Protein AF-A0A521TXP7-F1 (afdb_monomer)

Structure (mmCIF, N/CA/C/O backbone):
data_AF-A0A521TXP7-F1
#
_entry.id   AF-A0A521TXP7-F1
#
loop_
_atom_site.group_PDB
_atom_site.id
_atom_site.type_symbol
_atom_site.label_atom_id
_atom_site.label_alt_id
_atom_site.label_comp_id
_atom_site.label_asym_id
_atom_site.label_entity_id
_atom_site.label_seq_id
_atom_site.pdbx_PDB_ins_code
_atom_site.Cartn_x
_atom_site.Cartn_y
_atom_site.Cartn_z
_atom_site.occupancy
_atom_site.B_iso_or_equiv
_atom_site.auth_seq_id
_atom_site.auth_comp_id
_atom_site.auth_asym_id
_atom_site.auth_atom_id
_atom_site.pdbx_PDB_model_num
ATOM 1 N N . MET A 1 1 ? -1.261 -27.237 -44.689 1.00 41.66 1 MET A N 1
ATOM 2 C CA . MET A 1 1 ? -1.717 -28.043 -43.536 1.00 41.66 1 MET A CA 1
ATOM 3 C C . MET A 1 1 ? -2.776 -27.248 -42.800 1.00 41.66 1 MET A C 1
ATOM 5 O O . MET A 1 1 ? -2.474 -26.192 -42.267 1.00 41.66 1 MET A O 1
ATOM 9 N N . ILE A 1 2 ? -4.023 -27.701 -42.891 1.00 37.34 2 ILE A N 1
ATOM 10 C CA . ILE A 1 2 ? -5.208 -27.046 -42.333 1.00 37.34 2 ILE A CA 1
ATOM 11 C C . ILE A 1 2 ? -5.469 -27.720 -40.988 1.00 37.34 2 ILE A C 1
ATOM 13 O O . ILE A 1 2 ? -5.786 -28.906 -40.960 1.00 37.34 2 ILE A O 1
ATOM 17 N N . VAL A 1 3 ? -5.288 -26.996 -39.881 1.00 41.47 3 VAL A N 1
ATOM 18 C CA . VAL A 1 3 ? -5.608 -27.504 -38.541 1.00 41.47 3 VAL A CA 1
ATOM 19 C C . VAL A 1 3 ? -6.900 -26.851 -38.062 1.00 41.47 3 VAL A C 1
ATOM 21 O O . VAL A 1 3 ? -7.027 -25.633 -37.954 1.00 41.47 3 VAL A O 1
ATOM 24 N N . SER A 1 4 ? -7.870 -27.733 -37.857 1.00 40.44 4 SER A N 1
ATOM 25 C CA . SER A 1 4 ? -9.277 -27.523 -37.553 1.00 40.44 4 SER A CA 1
ATOM 26 C C . SER A 1 4 ? -9.501 -26.884 -36.179 1.00 40.44 4 SER A C 1
ATOM 28 O O . SER A 1 4 ? -9.085 -27.429 -35.160 1.00 40.44 4 SER A O 1
ATOM 30 N N . ARG A 1 5 ? -10.254 -25.778 -36.145 1.00 43.44 5 ARG A N 1
ATOM 31 C CA . ARG A 1 5 ? -10.875 -25.226 -34.930 1.00 43.44 5 ARG A CA 1
ATOM 32 C C . ARG A 1 5 ? -12.112 -26.057 -34.572 1.00 43.44 5 ARG A C 1
ATOM 34 O O . ARG A 1 5 ? -12.967 -26.261 -35.429 1.00 43.44 5 ARG A O 1
ATOM 41 N N . ARG A 1 6 ? -12.237 -26.503 -33.320 1.00 45.50 6 ARG A N 1
ATOM 42 C CA . ARG A 1 6 ? -13.506 -26.988 -32.748 1.00 45.50 6 ARG A CA 1
ATOM 43 C C . ARG A 1 6 ? -13.957 -26.030 -31.638 1.00 45.50 6 ARG A C 1
ATOM 45 O O . ARG A 1 6 ? -13.141 -25.737 -30.768 1.00 45.50 6 ARG A O 1
ATOM 52 N N . PRO A 1 7 ? -15.211 -25.549 -31.647 1.00 44.88 7 PRO A N 1
ATOM 53 C CA . PRO A 1 7 ? -15.793 -24.830 -30.522 1.00 44.88 7 PRO A CA 1
ATOM 54 C C . PRO A 1 7 ? -16.325 -25.817 -29.472 1.00 44.88 7 PRO A C 1
ATOM 56 O O . PRO A 1 7 ? -16.962 -26.814 -29.811 1.00 44.88 7 PRO A O 1
ATOM 59 N N . VAL A 1 8 ? -16.073 -25.522 -28.196 1.00 43.62 8 VAL A N 1
ATOM 60 C CA . VAL A 1 8 ? -16.704 -26.197 -27.055 1.00 43.62 8 VAL A CA 1
ATOM 61 C C . VAL A 1 8 ? -17.978 -25.430 -26.707 1.00 43.62 8 VAL A C 1
ATOM 63 O O . VAL A 1 8 ? -17.937 -24.236 -26.418 1.00 43.62 8 VAL A O 1
ATOM 66 N N . VAL A 1 9 ? -19.108 -26.128 -26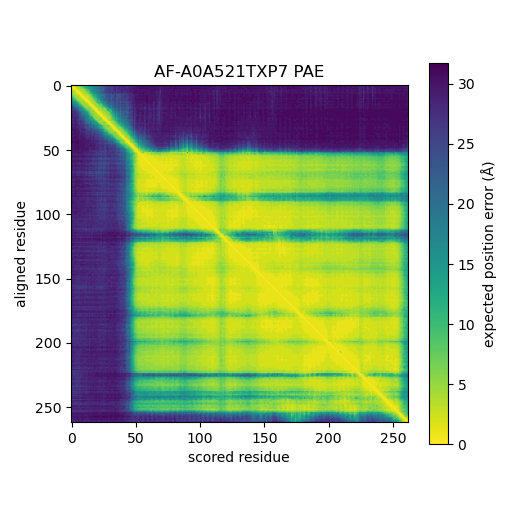.788 1.00 40.00 9 VAL A N 1
ATOM 67 C CA . VAL A 1 9 ? -20.458 -25.650 -26.473 1.00 40.00 9 VAL A CA 1
ATOM 68 C C . VAL A 1 9 ? -20.854 -26.132 -25.072 1.00 40.00 9 VAL A C 1
ATOM 70 O O . VAL A 1 9 ? -20.673 -27.301 -24.755 1.00 40.00 9 VAL A O 1
ATOM 73 N N . LEU A 1 10 ? -21.380 -25.180 -24.292 1.00 36.69 10 LEU A N 1
ATOM 74 C CA . LEU A 1 10 ? -22.278 -25.217 -23.123 1.00 36.69 10 LEU A CA 1
ATOM 75 C C . LEU A 1 10 ? -22.380 -26.458 -22.209 1.00 36.69 10 LEU A C 1
ATOM 77 O O . LEU A 1 10 ? -22.747 -27.553 -22.624 1.00 36.69 10 LEU A O 1
ATOM 81 N N . SER A 1 11 ? -22.389 -26.175 -20.901 1.00 32.94 11 SER A N 1
ATOM 82 C CA . SER A 1 11 ? -23.424 -26.698 -19.995 1.00 32.94 11 SER A CA 1
ATOM 83 C C . SER A 1 11 ? -23.721 -25.701 -18.870 1.00 32.94 11 SER A C 1
ATOM 85 O O . SER A 1 11 ? -22.930 -25.529 -17.948 1.00 32.94 11 SER A O 1
ATOM 87 N N . LEU A 1 12 ? -24.877 -25.035 -18.977 1.00 38.44 12 LEU A N 1
ATOM 88 C CA . LEU A 1 12 ? -25.584 -24.425 -17.852 1.00 38.44 12 LEU A CA 1
ATOM 89 C C . LEU A 1 12 ? -26.302 -25.550 -17.098 1.00 38.44 12 LEU A C 1
ATOM 91 O O . LEU A 1 12 ? -27.158 -26.216 -17.678 1.00 38.44 12 LEU A O 1
ATOM 95 N N . ALA A 1 13 ? -25.995 -25.725 -15.816 1.00 39.09 13 ALA A N 1
ATOM 96 C CA . ALA A 1 13 ? -26.807 -26.525 -14.909 1.00 39.09 13 ALA A CA 1
ATOM 97 C C . ALA A 1 13 ? -27.524 -25.584 -13.937 1.00 39.09 13 ALA A C 1
ATOM 99 O O . ALA A 1 13 ? -26.902 -24.908 -13.119 1.00 39.09 13 ALA A O 1
ATOM 100 N N . ALA A 1 14 ? -28.843 -25.536 -14.086 1.00 41.03 14 ALA A N 1
ATOM 101 C CA . ALA A 1 14 ? -29.776 -24.894 -13.184 1.00 41.03 14 ALA A CA 1
ATOM 102 C C . ALA A 1 14 ? -30.030 -25.796 -11.964 1.00 41.03 14 ALA A C 1
ATOM 104 O O . ALA A 1 14 ? -30.454 -26.938 -12.109 1.00 41.03 14 ALA A O 1
ATOM 105 N N . PHE A 1 15 ? -29.827 -25.249 -10.771 1.00 40.22 15 PHE A N 1
ATOM 106 C CA . PHE A 1 15 ? -30.412 -25.698 -9.506 1.00 40.22 15 PHE A CA 1
ATOM 107 C C . PHE A 1 15 ? -30.973 -24.417 -8.875 1.00 40.22 15 PHE A C 1
ATOM 109 O O . PHE A 1 15 ? -30.291 -23.402 -8.861 1.00 40.22 15 PHE A O 1
ATOM 116 N N . GLY A 1 16 ? -32.203 -24.294 -8.401 1.00 35.97 16 GLY A N 1
ATOM 117 C CA . GLY A 1 16 ? -33.175 -25.269 -7.933 1.00 35.97 16 GLY A CA 1
ATOM 118 C C . GLY A 1 16 ? -33.948 -24.527 -6.845 1.00 35.97 16 GLY A C 1
ATOM 119 O O . GLY A 1 16 ? -33.605 -24.602 -5.673 1.00 35.97 16 GLY A O 1
ATOM 120 N N . VAL A 1 17 ? -34.906 -23.697 -7.265 1.00 46.41 17 VAL A N 1
ATOM 121 C CA . VAL A 1 17 ? -35.785 -22.909 -6.393 1.00 46.41 17 VAL A CA 1
ATOM 122 C C . VAL A 1 17 ? -36.911 -23.821 -5.927 1.00 46.41 17 VAL A C 1
ATOM 124 O O . VAL A 1 17 ? -37.874 -24.001 -6.656 1.00 46.41 17 VAL A O 1
ATOM 127 N N . THR A 1 18 ? -36.802 -24.388 -4.728 1.00 46.69 18 THR A N 1
ATOM 128 C CA . THR A 1 18 ? -37.940 -24.982 -4.005 1.00 46.69 18 THR A CA 1
ATOM 129 C C . THR A 1 18 ? -37.543 -25.233 -2.556 1.00 46.69 18 THR A C 1
ATOM 131 O O . THR A 1 18 ? -36.754 -26.134 -2.290 1.00 46.69 18 THR A O 1
ATOM 134 N N . GLY A 1 19 ? -38.126 -24.479 -1.621 1.00 36.38 19 GLY A N 1
ATOM 135 C CA . GLY A 1 19 ? -38.144 -24.874 -0.210 1.00 36.38 19 GLY A CA 1
ATOM 136 C C . GLY A 1 19 ? -37.802 -23.776 0.787 1.00 36.38 19 GLY A C 1
ATOM 137 O O . GLY A 1 19 ? -36.814 -23.909 1.489 1.00 36.38 19 GLY A O 1
ATOM 138 N N . LEU A 1 20 ? -38.626 -22.726 0.893 1.00 40.47 20 LEU A N 1
ATOM 139 C CA . LEU A 1 20 ? -38.813 -22.019 2.172 1.00 40.47 20 LEU A CA 1
ATOM 140 C C . LEU A 1 20 ? -40.108 -21.178 2.178 1.00 40.47 20 LEU A C 1
ATOM 142 O O . LEU A 1 20 ? -40.124 -20.007 2.533 1.00 40.47 20 LEU A O 1
ATOM 146 N N . ALA A 1 21 ? -41.218 -21.778 1.748 1.00 41.31 21 ALA A N 1
ATOM 147 C CA . ALA A 1 21 ? -42.558 -21.202 1.867 1.00 41.31 21 ALA A CA 1
ATOM 148 C C . ALA A 1 21 ? -43.401 -22.102 2.781 1.00 41.31 21 ALA A C 1
ATOM 150 O O . ALA A 1 21 ? -44.342 -22.750 2.337 1.00 41.31 21 ALA A O 1
ATOM 151 N N . LEU A 1 22 ? -42.996 -22.222 4.049 1.00 42.28 22 LEU A N 1
ATOM 152 C CA . LEU A 1 22 ? -43.752 -22.970 5.056 1.00 42.28 22 LEU A CA 1
ATOM 153 C C . LEU A 1 22 ? -43.421 -22.500 6.482 1.00 42.28 22 LEU A C 1
ATOM 155 O O . LEU A 1 22 ? -43.011 -23.296 7.311 1.00 42.28 22 LEU A O 1
ATOM 159 N N . LEU A 1 23 ? -43.558 -21.202 6.768 1.00 40.34 23 LEU A N 1
ATOM 160 C CA . LEU A 1 23 ? -43.514 -20.678 8.149 1.00 40.34 23 LEU A CA 1
ATOM 161 C C . LEU A 1 23 ? -44.427 -19.453 8.369 1.00 40.34 23 LEU A C 1
ATOM 163 O O . LEU A 1 23 ? -44.327 -18.768 9.379 1.00 40.34 23 LEU A O 1
ATOM 167 N N . ILE A 1 24 ? -45.360 -19.195 7.445 1.00 44.75 24 ILE A N 1
ATOM 168 C CA . ILE A 1 24 ? -46.350 -18.110 7.537 1.00 44.75 24 ILE A CA 1
ATOM 169 C C . ILE A 1 24 ? -47.750 -18.731 7.464 1.00 44.75 24 ILE A C 1
ATOM 171 O O . ILE A 1 24 ? -48.466 -18.519 6.495 1.00 44.75 24 ILE A O 1
ATOM 175 N N . LEU A 1 25 ? -48.122 -19.589 8.424 1.00 39.56 25 LEU A N 1
ATOM 176 C CA . LEU A 1 25 ? -49.523 -20.025 8.577 1.00 39.56 25 LEU A CA 1
ATOM 177 C C . LEU A 1 25 ? -49.863 -20.655 9.949 1.00 39.56 25 LEU A C 1
ATOM 179 O O . LEU A 1 25 ? -50.687 -21.560 10.016 1.00 39.56 25 LEU A O 1
ATOM 183 N N . ILE A 1 26 ? -49.251 -20.207 11.056 1.00 45.69 26 ILE A N 1
ATOM 184 C CA . ILE A 1 26 ? -49.623 -20.657 12.421 1.00 45.69 26 ILE A CA 1
ATOM 185 C C . ILE A 1 26 ? -49.696 -19.462 13.389 1.00 45.69 26 ILE A C 1
ATOM 187 O O . ILE A 1 26 ? -49.096 -19.456 14.459 1.00 45.69 26 ILE A O 1
ATOM 191 N N . SER A 1 27 ? -50.386 -18.384 13.010 1.00 39.56 27 SER A N 1
ATOM 192 C CA . SER A 1 27 ? -50.588 -17.239 13.927 1.00 39.56 27 SER A CA 1
ATOM 193 C C . SER A 1 27 ? -51.997 -16.659 13.913 1.00 39.56 27 SER A C 1
ATOM 195 O O . SER A 1 27 ? -52.231 -15.594 14.469 1.00 39.56 27 SER A O 1
ATOM 197 N N . MET A 1 28 ? -52.965 -17.363 13.330 1.00 43.69 28 MET A N 1
ATOM 198 C CA . MET A 1 28 ? -54.366 -16.959 13.395 1.00 43.69 28 MET A CA 1
ATOM 199 C C . MET A 1 28 ? -55.213 -18.150 13.800 1.00 43.69 28 MET A C 1
ATOM 201 O O . MET A 1 28 ? -55.699 -18.846 12.921 1.00 43.69 28 MET A O 1
ATOM 205 N N . LEU A 1 29 ? -55.319 -18.410 15.109 1.00 45.94 29 LEU A N 1
ATOM 206 C CA . LEU A 1 29 ? -56.433 -19.127 15.755 1.00 45.94 29 LEU A CA 1
ATOM 207 C C . LEU A 1 29 ? -56.164 -19.323 17.260 1.00 45.94 29 LEU A C 1
ATOM 209 O O . LEU A 1 29 ? -55.895 -20.426 17.711 1.00 45.94 29 LEU A O 1
ATOM 213 N N . THR A 1 30 ? -56.299 -18.254 18.046 1.00 48.78 30 THR A N 1
ATOM 214 C CA . THR A 1 30 ? -56.828 -18.333 19.422 1.00 48.78 30 THR A CA 1
ATOM 215 C C . THR A 1 30 ? -57.530 -17.016 19.727 1.00 48.78 30 THR A C 1
ATOM 217 O O . THR A 1 30 ? -56.890 -15.978 19.883 1.00 48.78 30 THR A O 1
ATOM 220 N N . GLY A 1 31 ? -58.861 -17.061 19.719 1.00 36.72 31 GLY A N 1
ATOM 221 C CA . GLY A 1 31 ? -59.731 -15.939 20.035 1.00 36.72 31 GLY A CA 1
ATOM 222 C C . GLY A 1 31 ? -59.918 -15.719 21.539 1.00 36.72 31 GLY A C 1
ATOM 223 O O . GLY A 1 31 ? -59.853 -16.654 22.328 1.00 36.72 31 GLY A O 1
ATOM 224 N N . LEU A 1 32 ? -60.155 -14.446 21.866 1.00 49.41 32 LEU A N 1
ATOM 225 C CA . LEU A 1 32 ? -61.216 -13.903 22.728 1.00 49.41 32 LEU A CA 1
ATOM 226 C C . LEU A 1 32 ? -61.680 -14.740 23.937 1.00 49.41 32 LEU A C 1
ATOM 228 O O . LEU A 1 32 ? -62.399 -15.721 23.766 1.00 49.41 32 LEU A O 1
ATOM 232 N N . ASN A 1 33 ? -61.418 -14.238 25.152 1.00 40.84 33 ASN A N 1
ATOM 233 C CA . ASN A 1 33 ? -62.443 -13.750 26.100 1.00 40.84 33 ASN A CA 1
ATOM 234 C C . ASN A 1 33 ? -61.857 -13.498 27.505 1.00 40.84 33 ASN A C 1
ATOM 236 O O . ASN A 1 33 ? -61.113 -14.332 28.012 1.00 40.84 33 ASN A O 1
ATOM 240 N N . GLY A 1 34 ? -62.293 -12.411 28.159 1.00 38.03 34 GLY A N 1
ATOM 241 C CA . GLY A 1 34 ? -62.355 -12.328 29.628 1.00 38.03 34 GLY A CA 1
ATOM 242 C C . GLY A 1 34 ? -61.579 -11.194 30.309 1.00 38.03 34 GLY A C 1
ATOM 243 O O . GLY A 1 34 ? -60.497 -11.435 30.821 1.00 38.03 34 GLY A O 1
ATOM 244 N N . ASP A 1 35 ? -62.173 -9.997 30.294 1.00 40.91 35 ASP A N 1
ATOM 245 C C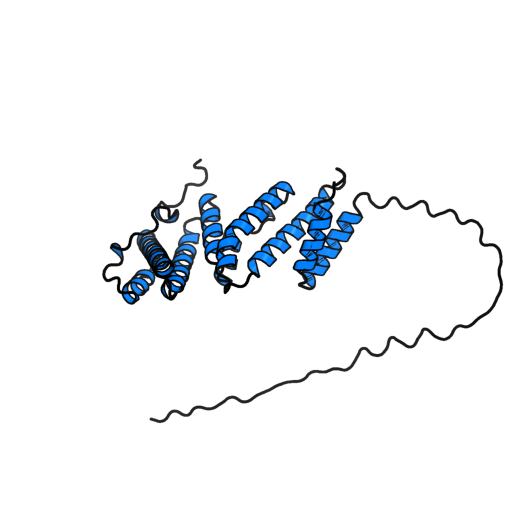A . ASP A 1 35 ? -62.314 -8.947 31.329 1.00 40.91 35 ASP A CA 1
ATOM 246 C C . ASP A 1 35 ? -61.331 -8.730 32.517 1.00 40.91 35 ASP A C 1
ATOM 248 O O . ASP A 1 35 ? -60.610 -9.619 32.965 1.00 40.91 35 ASP A O 1
ATOM 252 N N . PRO A 1 36 ? -61.304 -7.487 33.059 1.00 58.47 36 PRO A N 1
ATOM 253 C CA . PRO A 1 36 ? -60.111 -6.847 33.595 1.00 58.47 36 PRO A CA 1
ATOM 254 C C . PRO A 1 36 ? -60.047 -6.893 35.122 1.00 58.47 36 PRO A C 1
ATOM 256 O O . PRO A 1 36 ? -60.972 -6.458 35.802 1.00 58.47 36 PRO A O 1
ATOM 259 N N . LEU A 1 37 ? -58.907 -7.297 35.681 1.00 38.25 37 LEU A N 1
ATOM 260 C CA . LEU A 1 37 ? -58.614 -7.092 37.098 1.00 38.25 37 LEU A CA 1
ATOM 261 C C . LEU A 1 37 ? -57.133 -6.769 37.305 1.00 38.25 37 LEU A C 1
ATOM 263 O O . LEU A 1 37 ? -56.259 -7.580 37.021 1.00 38.25 37 LEU A O 1
ATOM 267 N N . LEU A 1 38 ? -56.902 -5.553 37.814 1.00 44.94 38 LEU A N 1
ATOM 268 C CA . LEU A 1 38 ? -55.888 -5.218 38.819 1.00 44.94 38 LEU A CA 1
ATOM 269 C C . LEU A 1 38 ? -54.566 -5.991 38.700 1.00 44.94 38 LEU A C 1
ATOM 271 O O . LEU A 1 38 ? -54.283 -6.883 39.496 1.00 44.94 38 LEU A O 1
ATOM 275 N N . ILE A 1 39 ? -53.718 -5.578 37.757 1.00 41.84 39 ILE A N 1
ATOM 276 C CA . ILE A 1 39 ? -52.287 -5.845 37.883 1.00 41.84 39 ILE A CA 1
ATOM 277 C C . ILE A 1 39 ? -51.684 -4.662 38.618 1.00 41.84 39 ILE A C 1
ATOM 279 O O . ILE A 1 39 ? -51.554 -3.548 38.110 1.00 41.84 39 ILE A O 1
ATOM 283 N N . ASP A 1 40 ? -51.426 -4.980 39.877 1.00 36.47 40 ASP A N 1
ATOM 284 C CA . ASP A 1 40 ? -50.456 -4.412 40.780 1.00 36.47 40 ASP A CA 1
ATOM 285 C C . ASP A 1 40 ? -49.341 -3.648 40.067 1.00 36.47 40 ASP A C 1
ATOM 287 O O . ASP A 1 40 ? -48.853 -4.033 39.002 1.00 36.47 40 ASP A O 1
ATOM 291 N N . ARG A 1 41 ? -48.922 -2.559 40.699 1.00 40.38 41 ARG A N 1
ATOM 292 C CA . ARG A 1 41 ? -47.829 -1.693 40.277 1.00 40.38 41 ARG A CA 1
ATOM 293 C C . ARG A 1 41 ? -46.538 -2.503 40.397 1.00 40.38 41 ARG A C 1
ATOM 295 O O . ARG A 1 41 ? -45.788 -2.343 41.354 1.00 40.38 41 ARG A O 1
ATOM 302 N N . ALA A 1 42 ? -46.320 -3.413 39.447 1.00 40.31 42 ALA A N 1
ATOM 303 C CA . ALA A 1 42 ? -45.120 -4.206 39.336 1.00 40.31 42 ALA A CA 1
ATOM 304 C C . ALA A 1 42 ? -43.976 -3.208 39.309 1.00 40.31 42 ALA A C 1
ATOM 306 O O . ALA A 1 42 ? -43.922 -2.315 38.456 1.00 40.31 42 ALA A O 1
ATOM 307 N N . ALA A 1 43 ? -43.137 -3.324 40.335 1.00 44.03 43 ALA A N 1
ATOM 308 C CA . ALA A 1 43 ? -41.890 -2.618 40.455 1.00 44.03 43 ALA A CA 1
ATOM 309 C C . ALA A 1 43 ? -41.265 -2.534 39.065 1.00 44.03 43 ALA A C 1
ATOM 311 O O . ALA A 1 43 ? -41.026 -3.567 38.435 1.00 44.03 43 ALA A O 1
ATOM 312 N N . GLN A 1 44 ? -41.053 -1.303 38.586 1.00 40.91 44 GLN A N 1
ATOM 313 C CA . GLN A 1 44 ? -40.164 -1.061 37.460 1.00 40.91 44 GLN A CA 1
ATOM 314 C C . GLN A 1 44 ? -38.956 -1.969 37.680 1.00 40.91 44 GLN A C 1
ATOM 316 O O . GLN A 1 44 ? -38.338 -1.850 38.748 1.00 40.91 44 GLN A O 1
ATOM 321 N N . PRO A 1 45 ? -38.646 -2.906 36.761 1.00 41.94 45 PRO A N 1
ATOM 322 C CA . PRO A 1 45 ? -37.379 -3.596 36.843 1.00 41.94 45 PRO A CA 1
ATOM 323 C C . PRO A 1 45 ? -36.358 -2.474 36.909 1.00 41.94 45 PRO A C 1
ATOM 325 O O . PRO A 1 45 ? -36.295 -1.634 36.007 1.00 41.94 45 PRO A O 1
ATOM 328 N N . ARG A 1 46 ? -35.673 -2.375 38.057 1.00 40.44 46 ARG A N 1
ATOM 329 C CA . ARG A 1 46 ? -34.528 -1.491 38.225 1.00 40.44 46 ARG A CA 1
ATOM 330 C C . ARG A 1 46 ? -33.708 -1.728 36.981 1.00 40.44 46 ARG A C 1
ATOM 332 O O . ARG A 1 46 ? -33.271 -2.861 36.789 1.00 40.44 46 ARG A O 1
ATOM 339 N N . SER A 1 47 ? -33.646 -0.697 36.136 1.00 42.00 47 SER A N 1
ATOM 340 C CA . SER A 1 47 ? -32.817 -0.628 34.944 1.00 42.00 47 SER A CA 1
ATOM 341 C C . SER A 1 47 ? -31.558 -1.410 35.264 1.00 42.00 47 SER A C 1
ATOM 343 O O . SER A 1 47 ? -30.798 -0.993 36.144 1.00 42.00 47 SER A O 1
ATOM 345 N N . ALA A 1 48 ? -31.444 -2.618 34.700 1.00 45.59 48 ALA A N 1
ATOM 346 C CA . ALA A 1 48 ? -30.224 -3.388 34.804 1.00 45.59 48 ALA A CA 1
ATOM 347 C C . ALA A 1 48 ? -29.191 -2.425 34.256 1.00 45.59 48 ALA A C 1
ATOM 349 O O . ALA A 1 48 ? -29.313 -2.041 33.093 1.00 45.59 48 ALA A O 1
ATOM 350 N N . ALA A 1 49 ? -28.327 -1.907 35.135 1.00 50.00 49 ALA A N 1
ATOM 351 C CA . ALA A 1 49 ? -27.340 -0.915 34.766 1.00 50.00 49 ALA A CA 1
ATOM 352 C C . ALA A 1 49 ? -26.667 -1.474 33.520 1.00 50.00 49 ALA A C 1
ATOM 354 O O . ALA A 1 49 ? -26.032 -2.528 33.599 1.00 50.00 49 ALA A O 1
ATOM 355 N N . ALA A 1 50 ? -26.961 -0.867 32.363 1.00 56.00 50 ALA A N 1
ATOM 356 C CA . ALA A 1 50 ? -26.431 -1.338 31.102 1.00 56.00 50 ALA A CA 1
ATOM 357 C C . ALA A 1 50 ? -24.930 -1.434 31.333 1.00 56.00 50 ALA A C 1
ATOM 359 O O . ALA A 1 50 ? -24.355 -0.480 31.870 1.00 56.00 50 ALA A O 1
ATOM 360 N N . ALA A 1 51 ? -24.342 -2.606 31.057 1.00 65.56 51 ALA A N 1
ATOM 361 C CA . ALA A 1 51 ? -22.909 -2.794 31.228 1.00 65.56 51 ALA A CA 1
ATOM 362 C C . ALA A 1 51 ? -22.230 -1.540 30.657 1.00 65.56 51 ALA A C 1
ATOM 364 O O . ALA A 1 51 ? -22.626 -1.120 29.565 1.00 65.56 51 ALA A O 1
ATOM 365 N N . PRO A 1 52 ? -21.313 -0.889 31.393 1.00 73.31 52 PRO A N 1
ATOM 366 C CA . PRO A 1 52 ? -20.913 0.499 31.129 1.00 73.31 52 PRO A CA 1
ATOM 367 C C . PRO A 1 52 ? -20.400 0.735 29.698 1.00 73.31 52 PRO A C 1
ATOM 369 O O . PRO A 1 52 ? -20.373 1.868 29.229 1.00 73.31 52 PRO A O 1
ATOM 372 N N . CYS A 1 53 ? -20.068 -0.344 28.985 1.00 86.38 53 CYS A N 1
ATOM 373 C CA . CYS A 1 53 ? -19.531 -0.362 27.631 1.00 86.38 53 CYS A CA 1
ATOM 374 C C . CYS A 1 53 ? -20.480 -0.964 26.575 1.00 86.38 53 CYS A C 1
ATOM 376 O O . CYS A 1 53 ? -20.058 -1.201 25.446 1.00 86.38 53 CYS A O 1
ATOM 378 N N . GLY A 1 54 ? -21.750 -1.216 26.913 1.00 86.12 54 GLY A N 1
ATOM 379 C CA . GLY A 1 54 ? -22.695 -1.969 26.082 1.00 86.12 54 GLY A CA 1
ATOM 380 C C . GLY A 1 54 ? -22.930 -1.389 24.682 1.00 86.12 54 GLY A C 1
ATOM 381 O O . GLY A 1 54 ? -23.076 -2.159 23.738 1.00 86.12 54 GLY A O 1
ATOM 382 N N . ASP A 1 55 ? -22.898 -0.059 24.519 1.00 89.81 55 ASP A N 1
ATOM 383 C CA . ASP A 1 55 ? -22.996 0.583 23.194 1.00 89.81 55 ASP A CA 1
ATOM 384 C C . ASP A 1 55 ? -21.794 0.222 22.304 1.00 89.81 55 ASP A C 1
ATOM 386 O O . ASP A 1 55 ? -21.970 -0.182 21.159 1.00 89.81 55 ASP A O 1
ATOM 390 N N . LEU A 1 56 ? -20.568 0.280 22.836 1.00 90.88 56 LEU A N 1
ATOM 391 C CA . LEU A 1 56 ? -19.354 -0.063 22.085 1.00 90.88 56 LEU A CA 1
ATOM 392 C C . LEU A 1 56 ? -19.292 -1.554 21.739 1.00 90.88 56 LEU A C 1
ATOM 394 O O . LEU A 1 56 ? -18.900 -1.909 20.626 1.00 90.88 56 LEU A O 1
ATOM 398 N N . THR A 1 57 ? -19.719 -2.429 22.653 1.00 92.62 57 THR A N 1
ATOM 399 C CA . THR A 1 57 ? -19.816 -3.870 22.383 1.00 92.62 57 THR A CA 1
ATOM 400 C C . THR A 1 57 ? -20.826 -4.152 21.269 1.00 92.62 57 THR A C 1
ATOM 402 O O . THR A 1 57 ? -20.478 -4.801 20.285 1.00 92.62 57 THR A O 1
ATOM 405 N N . ALA A 1 58 ? -22.036 -3.587 21.352 1.00 92.94 58 ALA A N 1
ATOM 406 C CA . ALA A 1 58 ? -23.063 -3.758 20.323 1.00 92.94 58 ALA A CA 1
ATOM 407 C C . ALA A 1 58 ? -22.615 -3.217 18.953 1.00 92.94 58 ALA A C 1
ATOM 409 O O . ALA A 1 58 ? -22.897 -3.811 17.912 1.00 92.94 58 ALA A O 1
ATOM 410 N N . ARG A 1 59 ? -21.868 -2.107 18.935 1.00 94.75 59 ARG A N 1
ATOM 411 C CA . ARG A 1 59 ? -21.269 -1.558 17.709 1.00 94.75 59 ARG A CA 1
ATOM 412 C C . ARG A 1 59 ? -20.193 -2.460 17.136 1.00 94.75 59 ARG A C 1
ATOM 414 O O . ARG A 1 59 ? -20.153 -2.642 15.926 1.00 94.75 59 ARG A O 1
ATOM 421 N N . THR A 1 60 ? -19.352 -3.044 17.981 1.00 95.94 60 THR A N 1
ATOM 422 C CA . THR A 1 60 ? -18.322 -4.005 17.562 1.00 95.94 60 THR A CA 1
ATOM 423 C C . THR A 1 60 ? -18.964 -5.210 16.872 1.00 95.94 60 THR A C 1
ATOM 425 O O . THR A 1 60 ? -18.568 -5.568 15.763 1.00 95.94 60 THR A O 1
ATOM 428 N N . GLU A 1 61 ? -20.013 -5.780 17.469 1.00 96.31 61 GLU A N 1
ATOM 429 C CA . GLU A 1 61 ? -20.789 -6.877 16.875 1.00 96.31 61 GLU A CA 1
ATOM 430 C C . GLU A 1 61 ? -21.424 -6.465 15.541 1.00 96.31 61 GLU A C 1
ATOM 432 O O . GLU A 1 61 ? -21.296 -7.174 14.541 1.00 96.31 61 GLU A O 1
ATOM 437 N N . LYS A 1 62 ? -22.042 -5.279 15.491 1.00 97.00 62 LYS A N 1
ATOM 438 C CA . LYS A 1 62 ? -22.656 -4.746 14.271 1.00 97.00 62 LYS A CA 1
ATOM 439 C C . LYS A 1 62 ? -21.633 -4.518 13.158 1.00 97.00 62 LYS A C 1
ATOM 441 O O . LYS A 1 62 ? -21.894 -4.884 12.017 1.00 97.00 62 LYS A O 1
ATOM 446 N N . VAL A 1 63 ? -20.477 -3.930 13.462 1.00 96.50 63 VAL A N 1
ATOM 447 C CA . VAL A 1 63 ? -19.394 -3.728 12.487 1.00 96.50 63 VAL A CA 1
ATOM 448 C C . VAL A 1 63 ? -18.894 -5.075 11.976 1.00 96.50 63 VAL A C 1
ATOM 450 O O . VAL A 1 63 ? -18.765 -5.242 10.766 1.00 96.50 63 VAL A O 1
ATOM 453 N N . SER A 1 64 ? -18.684 -6.054 12.859 1.00 96.94 64 SER A N 1
ATOM 454 C CA . SER A 1 64 ? -18.285 -7.408 12.463 1.00 96.94 64 SER A CA 1
ATOM 455 C C . SER A 1 64 ? -19.291 -8.038 11.489 1.00 96.94 64 SER A C 1
ATOM 457 O O . SER A 1 64 ? -18.903 -8.521 10.427 1.00 96.94 64 SER A O 1
ATOM 459 N N . ASP A 1 65 ? -20.586 -7.943 11.786 1.00 97.38 65 ASP A N 1
ATOM 460 C CA . ASP A 1 65 ? -21.664 -8.457 10.934 1.00 97.38 65 ASP A CA 1
ATOM 461 C C . ASP A 1 65 ? -21.820 -7.691 9.601 1.00 97.38 65 ASP A C 1
ATOM 463 O O . ASP A 1 65 ? -22.202 -8.255 8.575 1.00 97.38 65 ASP A O 1
ATOM 467 N N . LEU A 1 66 ? -21.502 -6.396 9.559 1.00 96.81 66 LEU A N 1
ATOM 468 C CA . LEU A 1 66 ? -21.450 -5.644 8.299 1.00 96.81 66 LEU A CA 1
ATOM 469 C C . LEU A 1 66 ? -20.270 -6.100 7.428 1.00 96.81 66 LEU A C 1
ATOM 471 O O . LEU A 1 66 ? -20.418 -6.234 6.210 1.00 96.81 66 LEU A O 1
ATOM 475 N N . LEU A 1 67 ? -19.115 -6.378 8.039 1.00 94.94 67 LEU A N 1
ATOM 476 C CA . LEU A 1 67 ? -17.921 -6.852 7.336 1.00 94.94 67 LEU A CA 1
ATOM 477 C C . LEU A 1 67 ? -18.114 -8.249 6.743 1.00 94.94 67 LEU A C 1
ATOM 479 O O . LEU A 1 67 ? -17.779 -8.459 5.578 1.00 94.94 67 LEU A O 1
ATOM 483 N N . THR A 1 68 ? -18.720 -9.184 7.481 1.00 95.44 68 THR A N 1
ATOM 484 C CA . THR A 1 68 ? -19.017 -10.535 6.963 1.00 95.44 68 THR A CA 1
ATOM 485 C C . THR A 1 68 ? -19.977 -10.508 5.772 1.00 95.44 68 THR A C 1
ATOM 487 O O . THR A 1 68 ? -19.904 -11.370 4.897 1.00 95.44 68 THR A O 1
ATOM 490 N N . ARG A 1 69 ? -20.841 -9.489 5.693 1.00 95.12 69 ARG A N 1
ATOM 491 C CA . ARG A 1 69 ? -21.767 -9.250 4.574 1.00 95.12 69 ARG A CA 1
ATOM 492 C C . ARG A 1 69 ? -21.164 -8.420 3.435 1.00 95.12 69 ARG A C 1
ATOM 494 O O . ARG A 1 69 ? -21.872 -8.102 2.480 1.00 95.12 69 ARG A O 1
ATOM 501 N N . GLY A 1 70 ? -19.883 -8.053 3.517 1.00 92.12 70 GLY A N 1
ATOM 502 C CA . GLY A 1 70 ? -19.188 -7.250 2.506 1.00 92.12 70 GLY A CA 1
ATOM 503 C C . GLY A 1 70 ? -19.628 -5.782 2.453 1.00 92.12 70 GLY A C 1
ATOM 504 O O . GLY A 1 70 ? -19.362 -5.091 1.471 1.00 92.12 70 GLY A O 1
ATOM 505 N N . GLN A 1 71 ? -20.305 -5.277 3.488 1.00 94.12 71 GLN A N 1
ATOM 506 C CA . GLN A 1 71 ? -20.831 -3.911 3.544 1.00 94.12 71 GLN A CA 1
ATOM 507 C C . GLN A 1 71 ? -19.789 -2.930 4.111 1.00 94.12 71 GLN A C 1
ATOM 509 O O . GLN A 1 71 ? -20.027 -2.277 5.128 1.00 94.12 71 GLN A O 1
ATOM 514 N N . LEU A 1 72 ? -18.634 -2.813 3.442 1.00 92.25 72 LEU A N 1
ATOM 515 C CA . LEU A 1 72 ? -17.469 -2.037 3.908 1.00 92.25 72 LEU A CA 1
ATOM 516 C C . LEU A 1 72 ? -17.805 -0.579 4.255 1.00 92.25 72 LEU A C 1
ATOM 518 O O . LEU A 1 72 ? -17.483 -0.114 5.346 1.00 92.25 72 LEU A O 1
ATOM 522 N N . THR A 1 73 ? -18.520 0.136 3.381 1.00 92.06 73 THR A N 1
ATOM 523 C CA . THR A 1 73 ? -18.885 1.543 3.622 1.00 92.06 73 THR A CA 1
ATOM 524 C C . THR A 1 73 ? -19.760 1.714 4.867 1.00 92.06 73 THR A C 1
ATOM 526 O O . THR A 1 73 ? -19.559 2.648 5.642 1.00 92.06 73 THR A O 1
ATOM 529 N N . ALA A 1 74 ? -20.714 0.803 5.090 1.00 94.06 74 ALA A N 1
ATOM 530 C CA . ALA A 1 74 ? -21.577 0.837 6.268 1.00 94.06 74 ALA A CA 1
ATOM 531 C C . ALA A 1 74 ? -20.800 0.480 7.543 1.00 94.06 74 ALA A C 1
ATOM 533 O O . ALA A 1 74 ? -20.974 1.142 8.565 1.00 94.06 74 ALA A O 1
ATOM 534 N N . ALA A 1 75 ? -19.915 -0.520 7.473 1.00 95.62 75 ALA A N 1
ATOM 535 C CA . ALA A 1 75 ? -19.048 -0.912 8.580 1.00 95.62 75 ALA A CA 1
ATOM 536 C C . ALA A 1 75 ? -18.141 0.249 9.018 1.00 95.62 75 ALA A C 1
ATOM 538 O O . ALA A 1 75 ? -18.049 0.555 10.206 1.00 95.62 75 ALA A O 1
ATOM 539 N N . LEU A 1 76 ? -17.535 0.952 8.056 1.00 95.88 76 LEU A N 1
ATOM 540 C CA . LEU A 1 76 ? -16.701 2.122 8.319 1.00 95.88 76 LEU A CA 1
ATOM 541 C C . LEU A 1 76 ? -17.497 3.280 8.917 1.00 95.88 76 LEU A C 1
ATOM 543 O O . LEU A 1 76 ? -17.021 3.916 9.856 1.00 95.88 76 LEU A O 1
ATOM 547 N N . ALA A 1 77 ? -18.694 3.570 8.405 1.00 95.06 77 ALA A N 1
ATOM 548 C CA . ALA A 1 77 ? -19.545 4.619 8.963 1.00 95.06 77 ALA A CA 1
ATOM 549 C C . ALA A 1 77 ? -19.915 4.325 10.427 1.00 95.06 77 ALA A C 1
ATOM 551 O O . ALA A 1 77 ? -19.774 5.196 11.285 1.00 95.06 77 ALA A O 1
ATOM 552 N N . GLU A 1 78 ? -20.313 3.084 10.718 1.00 96.00 78 GLU A N 1
ATOM 553 C CA . GLU A 1 78 ? -20.670 2.638 12.065 1.00 96.00 78 GLU A CA 1
ATOM 554 C C . GLU A 1 78 ? -19.478 2.708 13.031 1.00 96.00 78 GLU A C 1
ATOM 556 O O . GLU A 1 78 ? -19.602 3.240 14.136 1.00 96.00 78 GLU A O 1
ATOM 561 N N . ALA A 1 79 ? -18.306 2.228 12.608 1.00 96.12 79 ALA A N 1
ATOM 562 C CA . ALA A 1 79 ? -17.112 2.267 13.442 1.00 96.12 79 ALA A CA 1
ATOM 563 C C . ALA A 1 79 ? -16.643 3.708 13.704 1.00 96.12 79 ALA A C 1
ATOM 565 O O . ALA A 1 79 ? -16.286 4.048 14.829 1.00 96.12 79 ALA A O 1
ATOM 566 N N . ASN A 1 80 ? -16.696 4.585 12.695 1.00 95.44 80 ASN A N 1
ATOM 567 C CA . ASN A 1 80 ? -16.352 5.999 12.854 1.00 95.44 80 ASN A CA 1
ATOM 568 C C . ASN A 1 80 ? -17.282 6.729 13.837 1.00 95.44 80 ASN A C 1
ATOM 570 O O . ASN A 1 80 ? -16.801 7.519 14.651 1.00 95.44 80 ASN A O 1
ATOM 574 N N . ASP A 1 81 ? -18.590 6.464 13.790 1.00 93.75 81 ASP A N 1
ATOM 575 C CA . ASP A 1 81 ? -19.554 7.034 14.744 1.00 93.75 81 ASP A CA 1
ATOM 576 C C . ASP A 1 81 ? -19.256 6.584 16.184 1.00 93.75 81 ASP A C 1
ATOM 578 O O . ASP A 1 81 ? -19.298 7.395 17.105 1.00 93.75 81 ASP A O 1
ATOM 582 N N . GLY A 1 82 ? -18.882 5.317 16.389 1.00 91.31 82 GLY A N 1
ATOM 583 C CA . GLY A 1 82 ? -18.497 4.821 17.714 1.00 91.31 82 GLY A CA 1
ATOM 584 C C . GLY A 1 82 ? -17.178 5.410 18.231 1.00 91.31 82 GLY A C 1
ATOM 585 O O . GLY A 1 82 ? -17.103 5.830 19.382 1.00 91.31 82 GLY A O 1
ATOM 586 N N . LEU A 1 83 ? -16.154 5.495 17.376 1.00 93.81 83 LEU A N 1
ATOM 587 C CA . LEU A 1 83 ? -14.798 5.932 17.749 1.00 93.81 83 LEU A CA 1
ATOM 588 C C . LEU A 1 83 ? -14.642 7.453 17.910 1.00 93.81 83 LEU A C 1
ATOM 590 O O . LEU A 1 83 ? -13.614 7.922 18.389 1.00 93.81 83 LEU A O 1
ATOM 594 N N . THR A 1 84 ? -15.624 8.249 17.482 1.00 91.06 84 THR A N 1
ATOM 595 C CA . THR A 1 84 ? -15.612 9.714 17.666 1.00 91.06 84 THR A CA 1
ATOM 596 C C . THR A 1 84 ? -16.202 10.151 19.004 1.00 91.06 84 THR A C 1
ATOM 598 O O . THR A 1 84 ? -16.048 11.309 19.399 1.00 91.06 84 THR A O 1
ATOM 601 N N . ARG A 1 85 ? -16.872 9.245 19.722 1.00 83.75 85 ARG A N 1
ATOM 602 C CA . ARG A 1 85 ? -17.538 9.557 20.986 1.00 83.75 85 ARG A CA 1
ATOM 603 C C . ARG A 1 85 ? -16.553 9.469 22.155 1.00 83.75 85 ARG A C 1
ATOM 605 O O . ARG A 1 85 ? -15.747 8.539 22.206 1.00 83.75 85 ARG A O 1
ATOM 612 N N . PRO A 1 86 ? -16.629 10.394 23.130 1.00 79.69 86 PRO A N 1
ATOM 613 C CA . PRO A 1 86 ? -15.874 10.270 24.369 1.00 79.69 86 PRO A CA 1
ATOM 614 C C . PRO A 1 86 ? -16.179 8.926 25.029 1.00 79.69 86 PRO A C 1
ATOM 616 O O . PRO A 1 86 ? -17.340 8.599 25.274 1.00 79.69 86 PRO A O 1
ATOM 619 N N . THR A 1 87 ? -15.136 8.153 25.307 1.00 80.50 87 THR A N 1
ATOM 620 C CA . THR A 1 87 ? -15.271 6.840 25.935 1.00 80.50 87 THR A CA 1
ATOM 621 C C . THR A 1 87 ? -14.943 6.946 27.419 1.00 80.50 87 THR A C 1
ATOM 623 O O . THR A 1 87 ? -13.960 7.584 27.798 1.00 80.50 87 THR A O 1
ATOM 626 N N . ALA A 1 88 ? -15.771 6.333 28.269 1.00 83.12 88 ALA A N 1
ATOM 627 C CA . ALA A 1 88 ? -15.467 6.212 29.690 1.00 83.12 88 ALA A CA 1
ATOM 628 C C . ALA A 1 88 ? -14.167 5.400 29.881 1.00 83.12 88 ALA A C 1
ATOM 630 O O . ALA A 1 88 ? -13.985 4.413 29.167 1.00 83.12 88 ALA A O 1
ATOM 631 N N . PRO A 1 89 ? -13.280 5.753 30.832 1.00 82.25 89 PRO A N 1
ATOM 632 C CA . PRO A 1 89 ? -12.011 5.043 31.034 1.00 82.25 89 PRO A CA 1
ATOM 633 C C . PRO A 1 89 ? -12.166 3.521 31.180 1.00 82.25 89 PRO A C 1
ATOM 635 O O . PRO A 1 89 ? -11.374 2.762 30.627 1.00 82.25 89 PRO A O 1
ATOM 638 N N . ASP A 1 90 ? -13.246 3.083 31.829 1.00 86.25 90 ASP A N 1
ATOM 639 C CA . ASP A 1 90 ? -13.568 1.670 32.072 1.00 86.25 90 ASP A CA 1
ATOM 640 C C . ASP A 1 90 ? -13.926 0.886 30.792 1.00 86.25 90 ASP A C 1
ATOM 642 O O . ASP A 1 90 ? -14.087 -0.331 30.832 1.00 86.25 90 ASP A O 1
ATOM 646 N N . CYS A 1 91 ? -14.039 1.565 29.646 1.00 91.25 91 CYS A N 1
ATOM 647 C CA . CYS A 1 91 ? -14.412 0.987 28.354 1.00 91.25 91 CYS A CA 1
ATOM 648 C C . CYS A 1 91 ? -13.289 1.008 27.313 1.00 91.25 91 CYS A C 1
ATOM 650 O O . CYS A 1 91 ? -13.550 0.819 26.122 1.00 91.25 91 CYS A O 1
ATOM 652 N N . ALA A 1 92 ? -12.040 1.199 27.748 1.00 90.19 92 ALA A N 1
ATOM 653 C CA . ALA A 1 92 ? -10.873 1.214 26.867 1.00 90.19 92 ALA A CA 1
ATOM 654 C C . ALA A 1 92 ? -10.756 -0.058 26.005 1.00 90.19 92 ALA A C 1
ATOM 656 O O . ALA A 1 92 ? -10.462 0.033 24.815 1.00 90.19 92 ALA A O 1
ATOM 657 N N . GLU A 1 93 ? -11.045 -1.236 26.567 1.00 91.94 93 GLU A N 1
ATOM 658 C CA . GLU A 1 93 ? -10.969 -2.507 25.835 1.00 91.94 93 GLU A CA 1
ATOM 659 C C . GLU A 1 93 ? -12.040 -2.618 24.738 1.00 91.94 93 GLU A C 1
ATOM 661 O O . GLU A 1 93 ? -11.731 -2.993 23.607 1.00 91.94 93 GLU A O 1
ATOM 666 N N . ALA A 1 94 ? -13.285 -2.227 25.033 1.00 92.69 94 ALA A N 1
ATOM 667 C CA . ALA A 1 94 ? -14.369 -2.227 24.048 1.00 92.69 94 ALA A CA 1
ATOM 668 C C . ALA A 1 94 ? -14.109 -1.216 22.918 1.00 92.69 94 ALA A C 1
ATOM 670 O O . ALA A 1 94 ? -14.372 -1.495 21.749 1.00 92.69 94 ALA A O 1
ATOM 671 N N . HIS A 1 95 ? -13.538 -0.057 23.250 1.00 94.69 95 HIS A N 1
ATOM 672 C CA . HIS A 1 95 ? -13.119 0.930 22.259 1.00 94.69 95 HIS A CA 1
ATOM 673 C C . HIS A 1 95 ? -11.979 0.410 21.378 1.00 94.6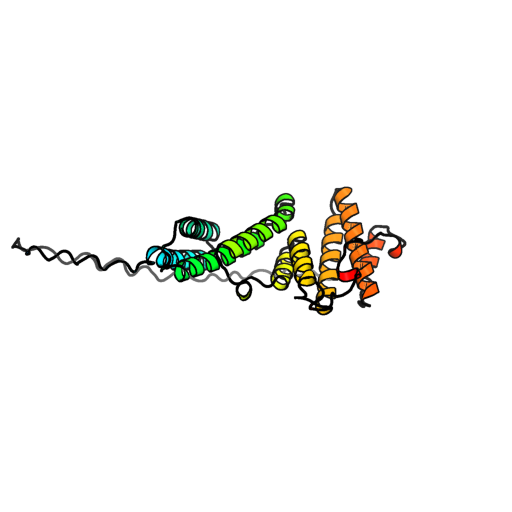9 95 HIS A C 1
ATOM 675 O O . HIS A 1 95 ? -12.025 0.561 20.158 1.00 94.69 95 HIS A O 1
ATOM 681 N N . LEU A 1 96 ? -10.986 -0.258 21.972 1.00 95.38 96 LEU A N 1
ATOM 682 C CA . LEU A 1 96 ? -9.894 -0.882 21.230 1.00 95.38 96 LEU A CA 1
ATOM 683 C C . LEU A 1 96 ? -10.399 -1.998 20.302 1.00 95.38 96 LEU A C 1
ATOM 685 O O . LEU A 1 96 ? -9.955 -2.091 19.159 1.00 95.38 96 LEU A O 1
ATOM 689 N N . ALA A 1 97 ? -11.360 -2.814 20.746 1.00 95.69 97 ALA A N 1
ATOM 690 C CA . ALA A 1 97 ? -11.995 -3.832 19.906 1.00 95.69 97 ALA A CA 1
ATOM 691 C C . ALA A 1 97 ? -12.654 -3.220 18.658 1.00 95.69 97 ALA A C 1
ATOM 693 O O . ALA A 1 97 ? -12.429 -3.695 17.542 1.00 95.69 97 ALA A O 1
ATOM 694 N N . LEU A 1 98 ? -13.392 -2.117 18.822 1.00 96.81 98 LEU A N 1
ATOM 695 C CA . LEU A 1 98 ? -13.971 -1.383 17.698 1.00 96.81 98 LEU A CA 1
ATOM 696 C C . LEU A 1 98 ? -12.892 -0.761 16.793 1.00 96.81 98 LEU A C 1
ATOM 698 O O . LEU A 1 98 ? -13.018 -0.797 15.568 1.00 96.81 98 LEU A O 1
ATOM 702 N N . ALA A 1 99 ? -11.812 -0.231 17.374 1.00 97.69 99 ALA A N 1
ATOM 703 C CA . ALA A 1 99 ? -10.694 0.353 16.633 1.00 97.69 99 ALA A CA 1
ATOM 704 C C . ALA A 1 99 ? -9.960 -0.676 15.759 1.00 97.69 99 ALA A C 1
ATOM 706 O O . ALA A 1 99 ? -9.607 -0.367 14.621 1.00 97.69 99 ALA A O 1
ATOM 707 N N . ARG A 1 100 ? -9.785 -1.909 16.250 1.00 97.62 100 ARG A N 1
ATOM 708 C CA . ARG A 1 100 ? -9.215 -3.031 15.482 1.00 97.62 100 ARG A CA 1
ATOM 709 C C . ARG A 1 100 ? -10.060 -3.356 14.249 1.00 97.62 100 ARG A C 1
ATOM 711 O O . ARG A 1 100 ? -9.520 -3.483 13.151 1.00 97.62 100 ARG A O 1
ATOM 718 N N . LEU A 1 101 ? -11.385 -3.434 14.414 1.00 96.94 101 LEU A N 1
ATOM 719 C CA . LEU A 1 101 ? -12.305 -3.664 13.295 1.00 96.94 101 LEU A CA 1
ATOM 720 C C . LEU A 1 101 ? -12.292 -2.508 12.293 1.00 96.94 101 LEU A C 1
ATOM 722 O O . LEU A 1 101 ? -12.266 -2.753 11.089 1.00 96.94 101 LEU A O 1
ATOM 726 N N . TRP A 1 102 ? -12.272 -1.261 12.775 1.00 97.62 102 TRP A N 1
ATOM 727 C CA . TRP A 1 102 ? -12.131 -0.086 11.915 1.00 97.62 102 TRP A CA 1
ATOM 728 C C . TRP A 1 102 ? -10.844 -0.148 11.086 1.00 97.62 102 TRP A C 1
ATOM 730 O O . TRP A 1 102 ? -10.908 0.023 9.872 1.00 97.62 102 TRP A O 1
ATOM 740 N N . TYR A 1 103 ? -9.698 -0.432 11.716 1.00 97.81 103 TYR A N 1
ATOM 741 C CA . TYR A 1 103 ? -8.408 -0.503 11.027 1.00 97.81 103 TYR A CA 1
ATOM 742 C C . TYR A 1 103 ? -8.423 -1.556 9.914 1.00 97.81 103 TYR A C 1
ATOM 744 O O . TYR A 1 103 ? -8.056 -1.256 8.777 1.00 97.81 103 TYR A O 1
ATOM 752 N N . ALA A 1 104 ? -8.897 -2.769 10.221 1.00 94.75 104 ALA A N 1
ATOM 753 C CA . ALA A 1 104 ? -9.006 -3.841 9.235 1.00 94.75 104 ALA A CA 1
ATOM 754 C C . ALA A 1 104 ? -9.922 -3.443 8.065 1.00 94.75 104 ALA A C 1
ATOM 756 O O . ALA A 1 104 ? -9.539 -3.588 6.905 1.00 94.75 104 ALA A O 1
ATOM 757 N N . ALA A 1 105 ? -11.092 -2.872 8.368 1.00 94.94 105 ALA A N 1
ATOM 758 C CA . ALA A 1 105 ? -12.060 -2.431 7.369 1.00 94.94 105 ALA A CA 1
ATOM 759 C C . ALA A 1 105 ? -11.522 -1.315 6.459 1.00 94.94 105 ALA A C 1
ATOM 761 O O . ALA A 1 105 ? -11.741 -1.351 5.251 1.00 94.94 105 ALA A O 1
ATOM 762 N N . ASP A 1 106 ? -10.826 -0.322 7.021 1.00 95.94 106 ASP A N 1
ATOM 763 C CA . ASP A 1 106 ? -10.338 0.843 6.269 1.00 95.94 106 ASP A CA 1
ATOM 764 C C . ASP A 1 106 ? -9.168 0.446 5.359 1.00 95.94 106 ASP A C 1
ATOM 766 O O . ASP A 1 106 ? -9.064 0.899 4.217 1.00 95.94 106 ASP A O 1
ATOM 770 N N . LEU A 1 107 ? -8.319 -0.471 5.833 1.00 95.75 107 LEU A N 1
ATOM 771 C CA . LEU A 1 107 ? -7.234 -1.023 5.032 1.00 95.75 107 LEU A CA 1
ATOM 772 C C . LEU A 1 107 ? -7.747 -1.921 3.897 1.00 95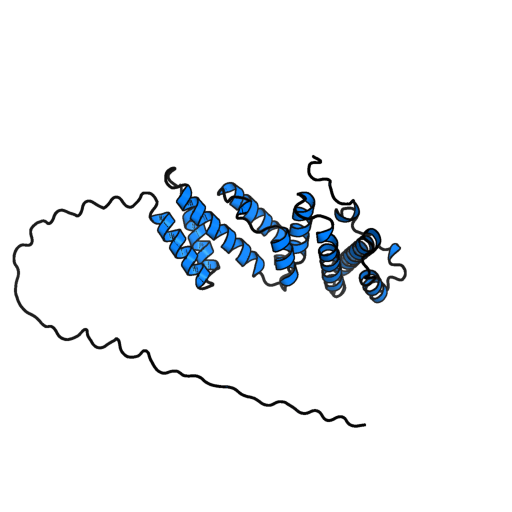.75 107 LEU A C 1
ATOM 774 O O . LEU A 1 107 ? -7.225 -1.856 2.782 1.00 95.75 107 LEU A O 1
ATOM 778 N N . ASP A 1 108 ? -8.769 -2.739 4.151 1.00 93.38 108 ASP A N 1
ATOM 779 C CA . ASP A 1 108 ? -9.384 -3.568 3.112 1.00 93.38 108 ASP A CA 1
ATOM 780 C C . ASP A 1 108 ? -10.139 -2.723 2.077 1.00 93.38 108 ASP A C 1
ATOM 782 O O . ASP A 1 108 ? -10.036 -3.000 0.881 1.00 93.38 108 ASP A O 1
ATOM 786 N N . ASP A 1 109 ? -10.812 -1.646 2.494 1.00 92.31 109 ASP A N 1
ATOM 787 C CA . ASP A 1 109 ? -11.412 -0.675 1.573 1.00 92.31 109 ASP A CA 1
ATOM 788 C C . ASP A 1 109 ? -10.348 0.034 0.718 1.00 92.31 109 ASP A C 1
ATOM 790 O O . ASP A 1 109 ? -10.493 0.131 -0.503 1.00 92.31 109 ASP A O 1
ATOM 794 N N . LEU A 1 110 ? -9.222 0.447 1.317 1.00 93.38 110 LEU A N 1
ATOM 795 C CA . LEU A 1 110 ? -8.082 0.977 0.564 1.00 93.38 110 LEU A CA 1
ATOM 796 C C . LEU A 1 110 ? -7.617 -0.011 -0.514 1.00 93.38 110 LEU A C 1
ATOM 798 O O . LEU A 1 110 ? -7.417 0.387 -1.662 1.00 93.38 110 LEU A O 1
ATOM 802 N N . LEU A 1 111 ? -7.482 -1.292 -0.180 1.00 92.50 111 LEU A N 1
ATOM 803 C CA . LEU A 1 111 ? -7.013 -2.322 -1.113 1.00 92.50 111 LEU A CA 1
ATOM 804 C C . LEU A 1 111 ? -8.069 -2.769 -2.134 1.00 92.50 111 LEU A C 1
ATOM 806 O O . LEU A 1 111 ? -7.717 -3.378 -3.146 1.00 92.50 111 LEU A O 1
ATOM 810 N N . ALA A 1 112 ? -9.342 -2.448 -1.902 1.00 89.38 112 ALA A N 1
ATOM 811 C CA . ALA A 1 112 ? -10.427 -2.639 -2.859 1.00 89.38 112 ALA A CA 1
ATOM 812 C C . ALA A 1 112 ? -10.515 -1.514 -3.912 1.00 89.38 112 ALA A C 1
ATOM 814 O O . ALA A 1 112 ? -11.264 -1.647 -4.883 1.00 89.38 112 ALA A O 1
ATOM 815 N N . THR A 1 113 ? -9.747 -0.429 -3.753 1.00 83.94 113 THR A N 1
ATOM 816 C CA . THR A 1 113 ? -9.711 0.702 -4.694 1.00 83.94 113 THR A CA 1
ATOM 817 C C . THR A 1 113 ? -9.364 0.238 -6.114 1.00 83.94 113 THR A C 1
ATOM 819 O O . THR A 1 113 ? -8.374 -0.463 -6.330 1.00 83.94 113 THR A O 1
ATOM 822 N N . GLN A 1 114 ? -10.159 0.652 -7.106 1.00 75.62 114 GLN A N 1
ATOM 823 C CA . GLN A 1 114 ? -9.919 0.303 -8.508 1.00 75.62 114 GLN A CA 1
ATOM 824 C C . GLN A 1 114 ? -8.713 1.055 -9.092 1.00 75.62 114 GLN A C 1
ATOM 826 O O . GLN A 1 114 ? -8.538 2.253 -8.886 1.00 75.62 114 GLN A O 1
ATOM 831 N N . VAL A 1 115 ? -7.895 0.340 -9.870 1.00 70.00 115 VAL A N 1
ATOM 832 C CA . VAL A 1 115 ? -6.594 0.810 -10.391 1.00 70.00 115 VAL A CA 1
ATOM 833 C C . VAL A 1 115 ? -6.712 1.809 -11.540 1.00 70.00 115 VAL A C 1
ATOM 835 O O . VAL A 1 115 ? -5.757 2.531 -11.831 1.00 70.00 115 VAL A O 1
ATOM 838 N N . ASP A 1 116 ? -7.854 1.831 -12.224 1.00 63.50 116 ASP A N 1
ATOM 839 C CA . ASP A 1 116 ? -8.040 2.646 -13.429 1.00 63.50 116 ASP A CA 1
ATOM 840 C C . ASP A 1 116 ? -8.146 4.146 -13.114 1.00 63.50 116 ASP A C 1
ATOM 842 O O . ASP A 1 116 ? -8.002 4.981 -14.008 1.00 63.50 116 ASP A O 1
ATOM 846 N N . ASP A 1 117 ? -8.294 4.499 -11.836 1.00 58.81 117 ASP A N 1
ATOM 847 C CA . ASP A 1 117 ? -8.193 5.869 -11.359 1.00 58.81 117 ASP A CA 1
ATOM 848 C C . ASP A 1 117 ? -6.754 6.189 -10.909 1.00 58.81 117 ASP A C 1
ATOM 850 O O . ASP A 1 117 ? -6.310 5.919 -9.788 1.00 58.81 117 ASP A O 1
ATOM 854 N N . GLU A 1 118 ? -5.997 6.802 -11.819 1.00 62.94 118 GLU A N 1
ATOM 855 C CA . GLU A 1 118 ? -4.623 7.241 -11.575 1.00 62.94 118 GLU A CA 1
ATOM 856 C C . GLU A 1 118 ? -4.513 8.252 -10.417 1.00 62.94 118 GLU A C 1
ATOM 858 O O . GLU A 1 118 ? -3.466 8.336 -9.764 1.00 62.94 118 GLU A O 1
ATOM 863 N N . ALA A 1 119 ? -5.571 9.023 -10.140 1.00 66.75 119 ALA A N 1
ATO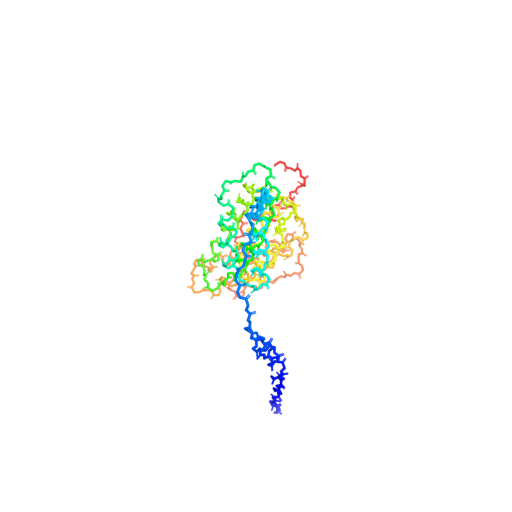M 864 C CA . ALA A 1 119 ? -5.591 9.938 -9.007 1.00 66.75 119 ALA A CA 1
ATOM 865 C C . ALA A 1 119 ? -5.692 9.165 -7.686 1.00 66.75 119 ALA A C 1
ATOM 867 O O . ALA A 1 119 ? -4.931 9.463 -6.762 1.00 66.75 119 ALA A O 1
ATOM 868 N N . LEU A 1 120 ? -6.535 8.131 -7.625 1.00 62.44 120 LEU A N 1
ATOM 869 C CA . LEU A 1 120 ? -6.666 7.281 -6.438 1.00 62.44 120 LEU A CA 1
ATOM 870 C C . LEU A 1 120 ? -5.398 6.459 -6.173 1.00 62.44 120 LEU A C 1
ATOM 872 O O . LEU A 1 120 ? -4.938 6.401 -5.032 1.00 62.44 120 LEU A O 1
ATOM 876 N N . GLY A 1 121 ? -4.750 5.927 -7.215 1.00 70.62 121 GLY A N 1
ATOM 877 C CA . GLY A 1 121 ? -3.464 5.232 -7.072 1.00 70.62 121 GLY A CA 1
ATOM 878 C C . GLY A 1 121 ? -2.356 6.116 -6.478 1.00 70.62 121 GLY A C 1
ATOM 879 O O . GLY A 1 121 ? -1.546 5.648 -5.679 1.00 70.62 121 GLY A O 1
ATOM 880 N N . ARG A 1 122 ? -2.343 7.419 -6.803 1.00 77.81 122 ARG A N 1
ATOM 881 C CA . ARG A 1 122 ? -1.404 8.393 -6.208 1.00 77.81 122 ARG A CA 1
ATOM 882 C C . ARG A 1 122 ? -1.733 8.746 -4.757 1.00 77.81 122 ARG A C 1
ATOM 884 O O . ARG A 1 122 ? -0.826 9.084 -4.003 1.00 77.81 122 ARG A O 1
ATOM 891 N N . GLN A 1 123 ? -3.004 8.693 -4.369 1.00 88.00 123 GLN A N 1
ATOM 892 C CA . GLN A 1 123 ? -3.444 9.014 -3.009 1.00 88.00 123 GLN A CA 1
ATOM 893 C C . GLN A 1 123 ? -3.338 7.823 -2.051 1.00 88.00 123 GLN A C 1
ATOM 895 O O . GLN A 1 123 ?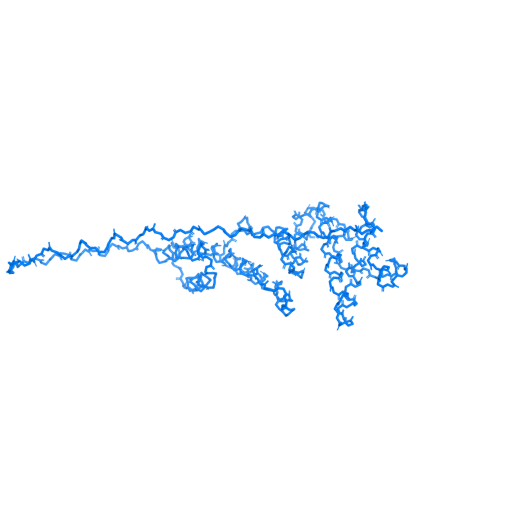 -3.240 8.033 -0.842 1.00 88.00 123 GLN A O 1
ATOM 900 N N . ALA A 1 124 ? -3.309 6.592 -2.570 1.00 92.12 124 ALA A N 1
ATOM 901 C CA . ALA A 1 124 ? -3.269 5.367 -1.775 1.00 92.12 124 ALA A CA 1
ATOM 902 C C . ALA A 1 124 ? -2.160 5.347 -0.696 1.00 92.12 124 ALA A C 1
ATOM 904 O O . ALA A 1 124 ? -2.488 5.044 0.453 1.00 92.12 124 ALA A O 1
ATOM 905 N N . PRO A 1 125 ? -0.898 5.753 -0.968 1.00 94.69 125 PRO A N 1
ATOM 906 C CA . PRO A 1 125 ? 0.123 5.853 0.080 1.00 94.69 125 PRO A CA 1
ATOM 907 C C . PRO A 1 125 ? -0.235 6.850 1.192 1.00 94.69 125 PRO A C 1
ATOM 909 O O . PRO A 1 125 ? -0.058 6.553 2.369 1.00 94.69 125 PRO A O 1
ATOM 912 N N . MET A 1 126 ? -0.781 8.023 0.846 1.00 93.75 126 MET A N 1
ATOM 913 C CA . MET A 1 126 ? -1.174 9.032 1.842 1.00 93.75 126 MET A CA 1
ATOM 914 C C . MET A 1 126 ? -2.363 8.570 2.688 1.00 93.75 126 MET A C 1
ATOM 916 O O . MET A 1 126 ? -2.418 8.847 3.891 1.00 93.75 126 MET A O 1
ATOM 920 N N . ARG A 1 127 ? -3.312 7.855 2.071 1.00 94.50 127 ARG A N 1
ATOM 921 C CA . ARG A 1 127 ? -4.432 7.238 2.782 1.00 94.50 127 ARG A CA 1
ATOM 922 C C . ARG A 1 127 ? -3.930 6.169 3.750 1.00 94.50 127 ARG A C 1
ATOM 924 O O . ARG A 1 127 ? -4.314 6.213 4.912 1.00 94.50 127 ARG A O 1
ATOM 931 N N . TRP A 1 128 ? -3.019 5.295 3.322 1.00 96.94 128 TRP A N 1
ATOM 932 C CA . TRP A 1 128 ? -2.404 4.302 4.207 1.00 96.94 128 TRP A CA 1
ATOM 933 C C . TRP A 1 128 ? -1.698 4.944 5.410 1.00 96.94 128 TRP A C 1
ATOM 935 O O . TRP A 1 128 ? -2.001 4.590 6.545 1.00 96.94 128 TRP A O 1
ATOM 945 N N . VAL A 1 129 ? -0.852 5.957 5.194 1.00 96.44 129 VAL A N 1
ATOM 946 C CA . VAL A 1 129 ? -0.191 6.693 6.293 1.00 96.44 129 VAL A CA 1
ATOM 947 C C . VAL A 1 129 ? -1.211 7.313 7.256 1.00 96.44 129 VAL A C 1
ATOM 949 O O . VAL A 1 129 ? -1.002 7.336 8.468 1.00 96.44 129 VAL A O 1
ATOM 952 N N . SER A 1 130 ? -2.337 7.805 6.737 1.00 96.75 130 SER A N 1
ATOM 953 C CA . SER A 1 130 ? -3.409 8.360 7.569 1.00 96.75 130 SER A CA 1
ATOM 954 C C . SER A 1 130 ? -4.124 7.288 8.396 1.00 96.75 130 SER A C 1
ATOM 956 O O . SER A 1 130 ? -4.455 7.560 9.550 1.00 96.75 130 SER A O 1
ATOM 958 N N . ILE A 1 131 ? -4.327 6.091 7.831 1.00 97.31 131 ILE A N 1
ATOM 959 C CA . ILE A 1 131 ? -4.881 4.925 8.533 1.00 97.31 131 ILE A CA 1
ATOM 960 C C . ILE A 1 131 ? -3.937 4.504 9.665 1.00 97.31 131 ILE A C 1
ATOM 962 O O . ILE A 1 131 ? -4.380 4.414 10.805 1.00 97.31 131 ILE A O 1
ATOM 966 N N . GLU A 1 132 ? -2.640 4.335 9.387 1.00 97.69 132 GLU A N 1
ATOM 967 C CA . GLU A 1 132 ? -1.630 3.965 10.396 1.00 97.69 132 GLU A CA 1
ATOM 968 C C . GLU A 1 132 ? -1.560 4.980 11.539 1.00 97.69 132 GLU A C 1
ATOM 970 O O . GLU A 1 132 ? -1.676 4.617 12.707 1.00 97.69 132 GLU A O 1
ATOM 975 N N . ARG A 1 133 ? -1.485 6.276 11.215 1.00 97.44 133 ARG A N 1
ATOM 976 C CA . ARG A 1 133 ? -1.457 7.341 12.227 1.00 97.44 133 ARG A CA 1
ATOM 977 C C . ARG A 1 133 ? -2.704 7.332 13.108 1.00 97.44 133 ARG A C 1
ATOM 979 O O . ARG A 1 133 ? -2.630 7.628 14.298 1.00 97.44 133 ARG A O 1
ATOM 986 N N . ARG A 1 134 ? -3.874 7.054 12.535 1.00 97.50 134 ARG A N 1
ATOM 987 C CA . ARG A 1 134 ? -5.109 6.973 13.318 1.00 97.50 134 ARG A CA 1
ATOM 988 C C . ARG A 1 134 ? -5.170 5.680 14.134 1.00 97.50 134 ARG A C 1
ATOM 990 O O . ARG A 1 134 ? -5.647 5.723 15.261 1.00 97.50 134 ARG A O 1
ATOM 997 N N . ALA A 1 135 ? -4.636 4.572 13.629 1.00 97.62 135 ALA A N 1
ATOM 998 C CA . ALA A 1 135 ? -4.467 3.344 14.399 1.00 97.62 135 ALA A CA 1
ATOM 999 C C . ALA A 1 135 ? -3.570 3.570 15.631 1.00 97.62 135 ALA A C 1
ATOM 1001 O O . ALA A 1 135 ? -3.931 3.126 16.719 1.00 97.62 135 ALA A O 1
ATOM 1002 N N . ASP A 1 136 ? -2.484 4.345 15.491 1.00 97.31 136 ASP A N 1
ATOM 1003 C CA . ASP A 1 136 ? -1.647 4.785 16.620 1.00 97.31 136 ASP A CA 1
ATOM 1004 C C . ASP A 1 136 ? -2.464 5.572 17.654 1.00 97.31 136 ASP A C 1
ATOM 1006 O O . ASP A 1 136 ? -2.421 5.273 18.845 1.00 97.31 136 ASP A O 1
ATOM 1010 N N . GLN A 1 137 ? -3.247 6.558 17.204 1.00 96.06 137 GLN A N 1
ATOM 1011 C CA . GLN A 1 137 ? -4.080 7.396 18.079 1.00 96.06 137 GLN A CA 1
ATOM 1012 C C . GLN A 1 137 ? -5.154 6.598 18.826 1.00 96.06 137 GLN A C 1
ATOM 1014 O O . GLN A 1 137 ? -5.513 6.948 19.947 1.00 96.06 137 GLN A O 1
ATOM 1019 N N . LEU A 1 138 ? -5.670 5.539 18.202 1.00 95.31 138 LEU A N 1
ATOM 1020 C CA . LEU A 1 138 ? -6.679 4.654 18.778 1.00 95.31 138 LEU A CA 1
ATOM 1021 C C . LEU A 1 138 ? -6.076 3.508 19.609 1.00 95.31 138 LEU A C 1
ATOM 1023 O O . LEU A 1 138 ? -6.828 2.725 20.186 1.00 95.31 138 LEU A O 1
ATOM 1027 N N . GLY A 1 139 ? -4.745 3.406 19.680 1.00 96.00 139 GLY A N 1
ATOM 1028 C CA . GLY A 1 139 ? -4.044 2.398 20.474 1.00 96.00 139 GLY A CA 1
ATOM 1029 C C . GLY A 1 139 ? -4.045 0.991 19.872 1.00 96.00 139 GLY A C 1
ATOM 1030 O O . GLY A 1 139 ? -3.843 0.031 20.610 1.00 96.00 139 GLY A O 1
ATOM 1031 N N . VAL A 1 140 ? -4.269 0.842 18.560 1.00 97.88 140 VAL A N 1
ATOM 1032 C CA . VAL A 1 140 ? -4.204 -0.466 17.881 1.00 97.88 140 VAL A CA 1
ATOM 1033 C C . VAL A 1 140 ? -2.753 -0.968 17.896 1.00 97.88 140 VAL A C 1
ATOM 1035 O O . VAL A 1 140 ? -1.895 -0.297 17.309 1.00 97.88 140 VAL A O 1
ATOM 1038 N N . PRO A 1 141 ? -2.443 -2.117 18.524 1.00 96.31 141 PRO A N 1
ATOM 1039 C CA . PRO A 1 141 ? -1.071 -2.610 18.632 1.00 96.31 141 PRO A CA 1
ATOM 1040 C C . PRO A 1 141 ? -0.450 -2.917 17.268 1.00 96.31 141 PRO A C 1
ATOM 1042 O O . PRO A 1 141 ? -1.128 -3.417 16.372 1.00 96.31 141 PRO A O 1
ATOM 1045 N N . THR A 1 142 ? 0.844 -2.639 17.097 1.00 92.94 142 THR A N 1
ATOM 1046 C CA . THR A 1 142 ? 1.562 -2.835 15.823 1.00 92.94 142 THR A CA 1
ATOM 1047 C C . THR A 1 142 ? 1.545 -4.295 15.360 1.00 92.94 142 THR A C 1
ATOM 1049 O O . THR A 1 142 ? 1.492 -4.561 14.164 1.00 92.94 142 THR A O 1
ATOM 1052 N N . GLU A 1 143 ? 1.559 -5.247 16.289 1.00 92.94 143 GLU A N 1
ATOM 1053 C CA . GLU A 1 143 ? 1.494 -6.689 16.035 1.00 92.94 143 GLU A CA 1
ATOM 1054 C C . GLU A 1 143 ? 0.149 -7.160 15.465 1.00 92.94 143 GLU A C 1
ATOM 1056 O O . GLU A 1 143 ? 0.084 -8.213 14.834 1.00 92.94 143 GLU A O 1
ATOM 1061 N N . GLU A 1 144 ? -0.914 -6.378 15.652 1.00 94.12 144 GLU A N 1
ATOM 1062 C CA . GLU A 1 144 ? -2.239 -6.650 15.089 1.00 94.12 144 GLU A CA 1
ATOM 1063 C C . GLU A 1 144 ? -2.472 -5.920 13.762 1.00 94.12 144 GLU A C 1
ATOM 1065 O O . GLU A 1 144 ? -3.475 -6.146 13.079 1.00 94.12 144 GLU A O 1
ATOM 1070 N N . ARG A 1 145 ? -1.543 -5.041 13.378 1.00 94.75 145 ARG A N 1
ATOM 1071 C CA . ARG A 1 145 ? -1.584 -4.340 12.098 1.00 94.75 145 ARG A CA 1
ATOM 1072 C C . ARG A 1 145 ? -1.102 -5.241 10.978 1.00 94.75 145 ARG A C 1
ATOM 1074 O O . ARG A 1 145 ? -0.363 -6.204 11.188 1.00 94.75 145 ARG A O 1
ATOM 1081 N N . ARG A 1 146 ? -1.510 -4.926 9.746 1.00 94.44 146 ARG A N 1
ATOM 1082 C CA . ARG A 1 146 ? -1.091 -5.722 8.591 1.00 94.44 146 ARG A CA 1
ATOM 1083 C C . ARG A 1 146 ? 0.427 -5.588 8.426 1.00 94.44 146 ARG A C 1
ATOM 1085 O O . ARG A 1 146 ? 0.916 -4.463 8.314 1.00 94.44 146 ARG A O 1
ATOM 1092 N N . PRO A 1 147 ? 1.182 -6.700 8.351 1.00 94.25 147 PRO A N 1
ATOM 1093 C CA . PRO A 1 147 ? 2.610 -6.637 8.072 1.00 94.25 147 PRO A CA 1
ATOM 1094 C C . PRO A 1 147 ? 2.877 -5.849 6.783 1.00 94.25 147 PRO A C 1
ATOM 1096 O O . PRO A 1 147 ? 2.221 -6.080 5.766 1.00 94.25 147 PRO A O 1
ATOM 1099 N N . LYS A 1 148 ? 3.858 -4.938 6.801 1.00 95.19 148 LYS A N 1
ATOM 1100 C CA . LYS A 1 148 ? 4.127 -4.019 5.680 1.00 95.19 148 LYS A CA 1
ATOM 1101 C C . LYS A 1 148 ? 4.446 -4.760 4.381 1.00 95.19 148 LYS A C 1
ATOM 1103 O O . LYS A 1 148 ? 3.989 -4.361 3.316 1.00 95.19 148 LYS A O 1
ATOM 1108 N N . MET A 1 149 ? 5.163 -5.883 4.470 1.00 94.81 149 MET A N 1
ATOM 1109 C CA . MET A 1 149 ? 5.430 -6.726 3.301 1.00 94.81 149 MET A CA 1
ATOM 1110 C C . MET A 1 149 ? 4.151 -7.369 2.746 1.00 94.81 149 MET A C 1
ATOM 1112 O O . MET A 1 149 ? 3.916 -7.313 1.545 1.00 94.81 149 MET A O 1
ATOM 1116 N N . THR A 1 150 ? 3.269 -7.881 3.609 1.00 95.75 150 THR A N 1
ATOM 1117 C CA . THR A 1 150 ? 1.962 -8.416 3.191 1.00 95.75 150 THR A CA 1
ATOM 1118 C C . THR A 1 150 ? 1.098 -7.338 2.532 1.00 95.75 150 THR A C 1
ATOM 1120 O O . THR A 1 150 ? 0.405 -7.608 1.550 1.00 95.75 150 THR A O 1
ATOM 1123 N N . LEU A 1 151 ? 1.149 -6.099 3.035 1.00 96.81 151 LEU A N 1
ATOM 1124 C CA . LEU A 1 151 ? 0.499 -4.960 2.389 1.00 96.81 151 LEU A CA 1
ATOM 1125 C C . LEU A 1 151 ? 1.103 -4.678 1.007 1.00 96.81 151 LEU A C 1
ATOM 1127 O O . LEU A 1 151 ? 0.349 -4.465 0.060 1.00 96.81 151 LEU A O 1
ATOM 1131 N N . ALA A 1 152 ? 2.433 -4.707 0.881 1.00 97.06 152 ALA A N 1
ATOM 1132 C CA . ALA A 1 152 ? 3.119 -4.481 -0.385 1.00 97.06 152 ALA A CA 1
ATOM 1133 C C . ALA A 1 152 ? 2.740 -5.526 -1.443 1.00 97.06 152 ALA A C 1
ATOM 1135 O O . ALA A 1 152 ? 2.397 -5.156 -2.564 1.00 97.06 152 ALA A O 1
ATOM 1136 N N . GLU A 1 153 ? 2.743 -6.809 -1.079 1.00 96.69 153 GLU A N 1
ATOM 1137 C CA . GLU A 1 153 ? 2.347 -7.928 -1.945 1.00 96.69 153 GLU A CA 1
ATOM 1138 C C . GLU A 1 153 ? 0.882 -7.815 -2.372 1.00 96.69 153 GLU A C 1
ATOM 1140 O O . GLU A 1 153 ? 0.574 -7.834 -3.562 1.00 96.69 153 GLU A O 1
ATOM 1145 N N . THR A 1 154 ? -0.019 -7.575 -1.415 1.00 96.69 154 THR A N 1
ATOM 1146 C CA . THR A 1 154 ? -1.449 -7.420 -1.718 1.00 96.69 154 THR A CA 1
ATOM 1147 C C . THR A 1 154 ? -1.692 -6.215 -2.628 1.00 96.69 154 THR A C 1
ATOM 1149 O O . THR A 1 154 ? -2.456 -6.301 -3.586 1.00 96.69 154 THR A O 1
ATOM 1152 N N . ALA A 1 155 ? -1.035 -5.081 -2.369 1.00 95.75 155 ALA A N 1
ATOM 1153 C CA . ALA A 1 155 ? -1.138 -3.893 -3.212 1.00 95.75 155 ALA A CA 1
ATOM 1154 C C . ALA A 1 155 ? -0.568 -4.135 -4.619 1.00 95.75 155 ALA A C 1
ATOM 1156 O O . ALA A 1 155 ? -1.148 -3.670 -5.600 1.00 95.75 155 ALA A O 1
ATOM 1157 N N . TYR A 1 156 ? 0.531 -4.884 -4.728 1.00 95.38 156 TYR A N 1
ATOM 1158 C CA . TYR A 1 156 ? 1.135 -5.281 -5.997 1.00 95.38 156 TYR A CA 1
ATOM 1159 C C . TYR A 1 156 ? 0.175 -6.146 -6.827 1.00 95.38 156 TYR A C 1
ATOM 1161 O O . TYR A 1 156 ? -0.085 -5.814 -7.985 1.00 95.38 156 TYR A O 1
ATOM 1169 N N . ASP A 1 157 ? -0.438 -7.169 -6.227 1.00 94.56 157 ASP A N 1
ATOM 1170 C CA . ASP A 1 157 ? -1.412 -8.045 -6.900 1.00 94.56 157 ASP A CA 1
ATOM 1171 C C . ASP A 1 157 ? -2.664 -7.285 -7.345 1.00 94.56 157 ASP A C 1
ATOM 1173 O O . ASP A 1 157 ? -3.273 -7.579 -8.377 1.00 94.56 157 ASP A O 1
ATOM 1177 N N . ARG A 1 158 ? -3.035 -6.258 -6.579 1.00 91.69 158 ARG A N 1
ATOM 1178 C CA . ARG A 1 158 ? -4.136 -5.349 -6.899 1.00 91.69 158 ARG A CA 1
ATOM 1179 C C . ARG A 1 158 ? -3.736 -4.255 -7.880 1.00 91.69 158 ARG A C 1
ATOM 1181 O O . ARG A 1 158 ? -4.598 -3.474 -8.236 1.00 91.69 158 ARG A O 1
ATOM 1188 N N . GLY A 1 159 ? -2.480 -4.159 -8.322 1.00 91.31 159 GLY A N 1
ATOM 1189 C CA . GLY A 1 159 ? -2.009 -3.117 -9.241 1.00 91.31 159 GLY A CA 1
ATOM 1190 C C . GLY A 1 159 ? -1.913 -1.708 -8.636 1.00 91.31 159 GLY A C 1
A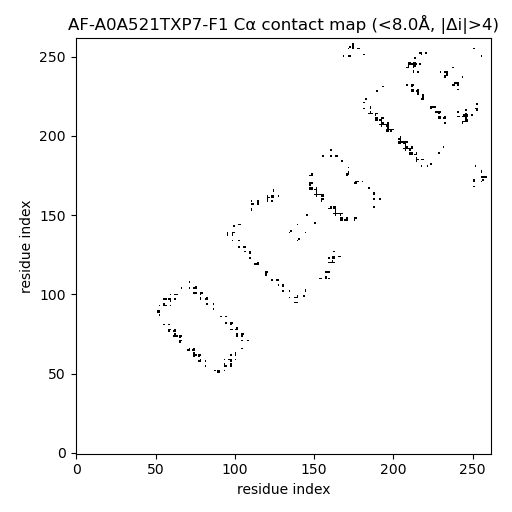TOM 1191 O O . GLY A 1 159 ? -1.779 -0.736 -9.381 1.00 91.31 159 GLY A O 1
ATOM 1192 N N . LEU A 1 160 ? -1.954 -1.580 -7.309 1.00 93.06 160 LEU A N 1
ATOM 1193 C CA . LEU A 1 160 ? -1.755 -0.338 -6.556 1.00 93.06 160 LEU A CA 1
ATOM 1194 C C . LEU A 1 160 ? -0.249 -0.073 -6.374 1.00 93.06 160 LEU A C 1
ATOM 1196 O O . LEU A 1 160 ? 0.280 -0.090 -5.263 1.00 93.06 160 LEU A O 1
ATOM 1200 N N . TRP A 1 161 ? 0.460 0.148 -7.485 1.00 93.19 161 TRP A N 1
ATOM 1201 C CA . TRP A 1 161 ? 1.931 0.144 -7.536 1.00 93.19 161 TRP A CA 1
ATOM 1202 C C . TRP A 1 161 ? 2.603 1.113 -6.561 1.00 93.19 161 TRP A C 1
ATOM 1204 O O . TRP A 1 161 ? 3.576 0.746 -5.911 1.00 93.19 161 TRP A O 1
ATOM 1214 N N . GLN A 1 162 ? 2.080 2.334 -6.426 1.00 93.62 162 GLN A N 1
ATOM 1215 C CA . GLN A 1 162 ? 2.619 3.330 -5.499 1.00 93.62 162 GLN A CA 1
ATOM 1216 C C . GLN A 1 162 ? 2.465 2.899 -4.036 1.00 93.62 162 GLN A C 1
ATOM 1218 O O . GLN A 1 162 ? 3.357 3.149 -3.230 1.00 93.62 162 GLN A O 1
ATOM 1223 N N . LEU A 1 163 ? 1.344 2.256 -3.687 1.00 95.69 163 LEU A N 1
ATOM 1224 C CA . LEU A 1 163 ? 1.134 1.717 -2.343 1.00 95.69 163 LEU A CA 1
ATOM 1225 C C . LEU A 1 163 ? 2.078 0.540 -2.086 1.00 95.69 163 LEU A C 1
ATOM 1227 O O . LEU A 1 163 ? 2.683 0.477 -1.021 1.00 95.69 163 LEU A O 1
ATOM 1231 N N . ALA A 1 164 ? 2.258 -0.339 -3.075 1.00 96.38 164 ALA A N 1
ATOM 1232 C CA . ALA A 1 164 ? 3.215 -1.436 -2.990 1.00 96.38 164 ALA A CA 1
ATOM 1233 C C . ALA A 1 164 ? 4.659 -0.936 -2.796 1.00 96.38 164 ALA A C 1
ATOM 1235 O O . ALA A 1 164 ? 5.381 -1.457 -1.949 1.00 96.38 164 ALA A O 1
ATOM 1236 N N . ASP A 1 165 ? 5.068 0.106 -3.531 1.00 95.69 165 ASP A N 1
ATOM 1237 C CA . ASP A 1 165 ? 6.378 0.758 -3.388 1.00 95.69 165 ASP A CA 1
ATOM 1238 C C . ASP A 1 165 ? 6.568 1.362 -1.996 1.00 95.69 165 ASP A C 1
ATOM 1240 O O . ASP A 1 165 ? 7.568 1.069 -1.338 1.00 95.69 165 ASP A O 1
ATOM 1244 N N . ALA A 1 166 ? 5.592 2.141 -1.521 1.00 95.75 166 ALA A N 1
ATOM 1245 C CA . ALA A 1 166 ? 5.645 2.765 -0.205 1.00 95.75 166 ALA A CA 1
ATOM 1246 C C . ALA A 1 166 ? 5.723 1.721 0.920 1.00 95.75 166 ALA A C 1
ATOM 1248 O O . ALA A 1 166 ? 6.591 1.816 1.787 1.00 95.75 166 ALA A O 1
ATOM 1249 N N . ALA A 1 167 ? 4.863 0.699 0.876 1.00 97.00 167 ALA A N 1
ATOM 1250 C CA . ALA A 1 167 ? 4.827 -0.363 1.877 1.00 97.00 167 ALA A CA 1
ATOM 1251 C C . ALA A 1 167 ? 6.113 -1.200 1.882 1.00 97.00 167 ALA A C 1
ATOM 1253 O O . ALA A 1 167 ? 6.644 -1.506 2.950 1.00 97.00 167 ALA A O 1
ATOM 1254 N N . PHE A 1 168 ? 6.674 -1.502 0.706 1.00 96.75 168 PHE A N 1
ATOM 1255 C CA . PHE A 1 168 ? 7.966 -2.176 0.606 1.00 96.75 168 PHE A CA 1
ATOM 1256 C C . PHE A 1 168 ? 9.101 -1.338 1.205 1.00 96.75 168 PHE A C 1
ATOM 1258 O O . PHE A 1 168 ? 9.879 -1.844 2.014 1.00 96.75 168 PHE A O 1
ATOM 1265 N N . ARG A 1 169 ? 9.220 -0.060 0.809 1.00 94.94 169 ARG A N 1
ATOM 1266 C CA . ARG A 1 169 ? 10.294 0.826 1.294 1.00 94.94 169 ARG A CA 1
ATOM 1267 C C . ARG A 1 169 ? 10.238 0.964 2.812 1.00 94.94 169 ARG A C 1
ATOM 1269 O O . ARG A 1 169 ? 11.279 0.926 3.462 1.00 94.94 169 ARG A O 1
ATOM 1276 N N . ASP A 1 170 ? 9.038 1.070 3.369 1.00 94.50 170 ASP A N 1
ATOM 1277 C CA . ASP A 1 170 ? 8.826 1.147 4.809 1.00 94.50 170 ASP A CA 1
ATOM 1278 C C . ASP A 1 170 ? 9.172 -0.178 5.519 1.00 94.50 170 ASP A C 1
ATOM 1280 O O . ASP A 1 170 ? 9.857 -0.169 6.542 1.00 94.50 170 ASP A O 1
ATOM 1284 N N . ALA A 1 171 ? 8.806 -1.333 4.943 1.00 94.00 171 ALA A N 1
ATOM 1285 C CA . ALA A 1 171 ? 9.225 -2.650 5.439 1.00 94.00 171 ALA A CA 1
ATOM 1286 C C . ALA A 1 171 ? 10.758 -2.802 5.455 1.00 94.00 171 ALA A C 1
ATOM 1288 O O . ALA A 1 171 ? 11.332 -3.301 6.426 1.00 94.00 171 ALA A O 1
ATOM 1289 N N . TRP A 1 172 ? 11.429 -2.356 4.389 1.00 92.62 172 TRP A N 1
ATOM 1290 C CA . TRP A 1 172 ? 12.88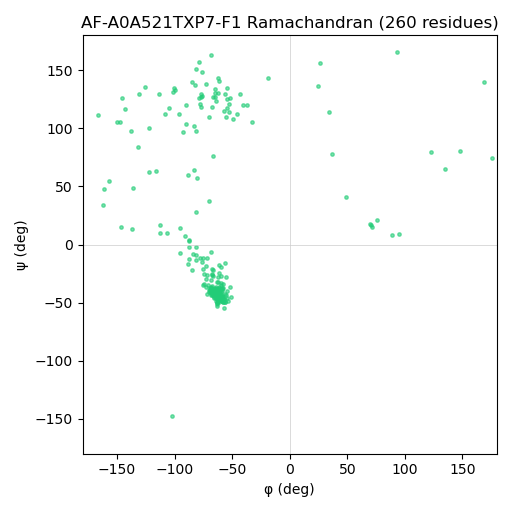7 -2.382 4.275 1.00 92.62 172 TRP A CA 1
ATOM 1291 C C . TRP A 1 172 ? 13.551 -1.452 5.293 1.00 92.62 172 TRP A C 1
ATOM 1293 O O . TRP A 1 172 ? 14.508 -1.841 5.961 1.00 92.62 172 TRP A O 1
ATOM 1303 N N . ALA A 1 173 ? 13.032 -0.231 5.443 1.00 91.00 173 ALA A N 1
ATOM 1304 C CA . ALA A 1 173 ? 13.589 0.781 6.335 1.00 91.00 173 ALA A CA 1
ATOM 1305 C C . ALA A 1 173 ? 13.591 0.337 7.804 1.00 91.00 173 ALA A C 1
ATOM 1307 O O . ALA A 1 173 ? 14.564 0.599 8.510 1.00 91.00 173 ALA A O 1
ATOM 1308 N N . VAL A 1 174 ? 12.542 -0.367 8.242 1.00 88.94 174 VAL A N 1
ATOM 1309 C CA . VAL A 1 174 ? 12.440 -0.896 9.614 1.00 88.94 174 VAL A CA 1
ATOM 1310 C C . VAL A 1 174 ? 13.085 -2.276 9.790 1.00 88.94 174 VAL A C 1
ATOM 1312 O O . VAL A 1 174 ? 12.992 -2.864 10.863 1.00 88.94 174 VAL A O 1
ATOM 1315 N N . GLY A 1 175 ? 13.731 -2.815 8.750 1.00 87.44 175 GLY A N 1
ATOM 1316 C CA . GLY A 1 175 ? 14.398 -4.118 8.801 1.00 87.44 175 GLY A CA 1
ATOM 1317 C C . GLY A 1 175 ? 13.448 -5.315 8.891 1.00 87.44 175 GLY A C 1
ATOM 1318 O O . GLY A 1 175 ? 13.887 -6.407 9.246 1.00 87.44 175 GLY A O 1
ATOM 1319 N N . GLN A 1 176 ? 12.163 -5.139 8.561 1.00 86.88 176 GLN A N 1
ATOM 1320 C CA . GLN A 1 176 ? 11.188 -6.235 8.516 1.00 86.88 176 GLN A CA 1
ATOM 1321 C C . GLN A 1 176 ? 11.507 -7.227 7.390 1.00 86.88 176 GLN A C 1
ATOM 1323 O O . GLN A 1 176 ? 11.171 -8.407 7.477 1.00 86.88 176 GLN A O 1
ATOM 1328 N N . ILE A 1 177 ? 12.167 -6.745 6.336 1.00 87.50 177 ILE A N 1
ATOM 1329 C CA . ILE A 1 177 ? 12.623 -7.545 5.205 1.00 87.50 177 ILE A CA 1
ATOM 1330 C C . ILE A 1 177 ? 14.124 -7.344 4.993 1.00 87.50 177 ILE A C 1
ATOM 1332 O O . ILE A 1 177 ? 14.639 -6.229 5.047 1.00 87.50 177 ILE A O 1
ATOM 1336 N N . GLY A 1 178 ? 14.830 -8.451 4.775 1.00 84.56 178 GLY A N 1
ATOM 1337 C CA . GLY A 1 178 ? 16.241 -8.461 4.396 1.00 84.56 178 GLY A CA 1
ATOM 1338 C C . GLY A 1 178 ? 16.413 -8.734 2.904 1.00 84.56 178 GLY A C 1
ATOM 1339 O O . GLY A 1 178 ? 15.546 -8.426 2.090 1.00 84.56 178 GLY A O 1
ATOM 1340 N N . VAL A 1 179 ? 17.508 -9.406 2.545 1.00 84.44 179 VAL A N 1
ATOM 1341 C CA . VAL A 1 179 ? 17.816 -9.780 1.150 1.00 84.44 179 VAL A CA 1
ATOM 1342 C C . VAL A 1 179 ? 16.685 -10.585 0.485 1.00 84.44 179 VAL A C 1
ATOM 1344 O O . VAL A 1 179 ? 16.479 -10.449 -0.715 1.00 84.44 179 VAL A O 1
ATOM 1347 N N . GLY A 1 180 ? 15.882 -11.332 1.252 1.00 84.12 180 GLY A N 1
ATOM 1348 C CA . GLY A 1 180 ? 14.710 -12.051 0.733 1.00 84.12 180 GLY A CA 1
ATOM 1349 C C . GLY A 1 180 ? 13.639 -11.165 0.072 1.00 84.12 180 GLY A C 1
ATOM 1350 O O . GLY A 1 180 ? 12.855 -11.666 -0.721 1.00 84.12 180 GLY A O 1
ATOM 1351 N N . GLY A 1 181 ? 13.619 -9.852 0.335 1.00 90.88 181 GLY A N 1
ATOM 1352 C CA . GLY A 1 181 ? 12.702 -8.912 -0.326 1.00 90.88 181 GLY A CA 1
ATOM 1353 C C . GLY A 1 181 ? 13.180 -8.400 -1.693 1.00 90.88 181 GLY A C 1
ATOM 1354 O O . GLY A 1 181 ? 12.433 -7.711 -2.387 1.00 90.88 181 GLY A O 1
ATOM 1355 N N . VAL A 1 182 ? 14.419 -8.701 -2.097 1.00 93.56 182 VAL A N 1
ATOM 1356 C CA . VAL A 1 182 ? 15.038 -8.137 -3.311 1.00 93.56 182 VAL A CA 1
ATOM 1357 C C . VAL A 1 182 ? 14.335 -8.598 -4.589 1.00 93.56 182 VAL A C 1
ATOM 1359 O O . VAL A 1 182 ? 14.120 -7.789 -5.493 1.00 93.56 182 VAL A O 1
ATOM 1362 N N . GLU A 1 183 ? 13.934 -9.868 -4.666 1.00 93.75 183 GLU A N 1
ATOM 1363 C CA . GLU A 1 183 ? 13.223 -10.402 -5.835 1.00 93.75 183 GLU A CA 1
ATOM 1364 C C . GLU A 1 183 ? 11.871 -9.711 -6.036 1.00 93.75 183 GLU A C 1
ATOM 1366 O O . GLU A 1 183 ? 11.547 -9.285 -7.149 1.00 93.75 183 GLU A O 1
ATOM 1371 N N . PHE A 1 184 ? 11.121 -9.514 -4.946 1.00 95.69 184 PHE A N 1
ATOM 1372 C CA . PHE A 1 184 ? 9.873 -8.757 -4.973 1.00 95.69 184 PHE A CA 1
ATOM 1373 C C . PHE A 1 184 ? 10.110 -7.309 -5.412 1.00 95.69 184 PHE A C 1
ATOM 1375 O O . PHE A 1 184 ? 9.403 -6.809 -6.287 1.00 95.69 184 PHE A O 1
ATOM 1382 N N . ARG A 1 185 ? 11.140 -6.640 -4.870 1.00 96.19 185 ARG A N 1
ATOM 1383 C CA . ARG A 1 185 ? 11.484 -5.265 -5.264 1.00 96.19 185 ARG A CA 1
ATOM 1384 C C . ARG A 1 185 ? 11.759 -5.152 -6.758 1.00 96.19 185 ARG A C 1
ATOM 1386 O O . ARG A 1 185 ? 11.230 -4.253 -7.412 1.00 96.19 185 ARG A O 1
ATOM 1393 N N . HIS A 1 186 ? 12.566 -6.066 -7.291 1.00 95.62 186 HIS A N 1
ATOM 1394 C CA . HIS A 1 186 ? 12.866 -6.141 -8.715 1.00 95.62 186 HIS A CA 1
ATOM 1395 C C . HIS A 1 186 ? 11.586 -6.320 -9.546 1.00 95.62 186 HIS A C 1
ATOM 1397 O O . HIS A 1 186 ? 11.364 -5.562 -10.493 1.00 95.62 186 HIS A O 1
ATOM 1403 N N . ALA A 1 187 ? 10.719 -7.268 -9.176 1.00 95.88 187 ALA A N 1
ATOM 1404 C CA . ALA A 1 187 ? 9.467 -7.529 -9.886 1.00 95.88 187 ALA A CA 1
ATOM 1405 C C . ALA A 1 187 ? 8.512 -6.323 -9.860 1.00 95.88 187 ALA A C 1
ATOM 1407 O O . ALA A 1 187 ? 7.974 -5.944 -10.904 1.00 95.88 187 ALA A O 1
ATOM 1408 N N . LEU A 1 188 ? 8.349 -5.684 -8.697 1.00 97.00 188 LEU A N 1
ATOM 1409 C CA . LEU A 1 188 ? 7.537 -4.481 -8.517 1.00 97.00 188 LEU A CA 1
ATOM 1410 C C . LEU A 1 188 ? 7.992 -3.350 -9.445 1.00 97.00 188 LEU A C 1
ATOM 1412 O O . LEU A 1 188 ? 7.191 -2.833 -10.226 1.00 97.00 188 LEU A O 1
ATOM 1416 N N . LEU A 1 189 ? 9.276 -2.988 -9.391 1.00 96.69 189 LEU A N 1
ATOM 1417 C CA . LEU A 1 189 ? 9.832 -1.898 -10.195 1.00 96.69 189 LEU A CA 1
ATOM 1418 C C . LEU A 1 189 ? 9.744 -2.191 -11.691 1.00 96.69 189 LEU A C 1
ATOM 1420 O O . LEU A 1 189 ? 9.373 -1.316 -12.474 1.00 96.69 189 LEU A O 1
ATOM 1424 N N . ARG A 1 190 ? 10.031 -3.434 -12.086 1.00 95.62 190 ARG A N 1
ATOM 1425 C CA . ARG A 1 190 ? 9.966 -3.857 -13.482 1.00 95.62 190 ARG A CA 1
ATOM 1426 C C . ARG A 1 190 ? 8.546 -3.756 -14.035 1.00 95.62 190 ARG A C 1
ATOM 1428 O O . ARG A 1 190 ? 8.329 -3.118 -15.064 1.00 95.62 190 ARG A O 1
ATOM 1435 N N . ASN A 1 191 ? 7.577 -4.356 -13.349 1.00 95.31 191 ASN A N 1
ATOM 1436 C CA . ASN A 1 191 ? 6.202 -4.427 -13.840 1.00 95.31 191 ASN A CA 1
ATOM 1437 C C . ASN A 1 191 ? 5.525 -3.055 -13.819 1.00 95.31 191 ASN A C 1
ATOM 1439 O O . ASN A 1 191 ? 4.834 -2.685 -14.775 1.00 95.31 191 ASN A O 1
ATOM 1443 N N . TRP A 1 192 ? 5.781 -2.259 -12.779 1.00 94.50 192 TRP A N 1
ATOM 1444 C CA . TRP A 1 192 ? 5.296 -0.886 -12.722 1.00 94.50 192 TRP A CA 1
ATOM 1445 C C . TRP A 1 192 ? 5.941 -0.017 -13.809 1.00 94.50 192 TRP A C 1
ATOM 1447 O O . TRP A 1 192 ? 5.231 0.681 -14.539 1.00 94.50 192 TRP A O 1
ATOM 1457 N N . GLY A 1 193 ? 7.263 -0.117 -13.977 1.00 94.75 193 GLY A N 1
ATOM 1458 C CA . GLY A 1 193 ? 8.013 0.587 -15.013 1.00 94.75 193 GLY A CA 1
ATOM 1459 C C . GLY A 1 193 ? 7.490 0.281 -16.412 1.00 94.75 193 GLY A C 1
ATOM 1460 O O . GLY A 1 193 ? 7.139 1.201 -17.154 1.00 94.75 193 GLY A O 1
ATOM 1461 N N . HIS A 1 194 ? 7.315 -1.002 -16.735 1.00 93.69 194 HIS A N 1
ATOM 1462 C CA . HIS A 1 194 ? 6.733 -1.432 -18.003 1.00 93.69 194 HIS A CA 1
ATOM 1463 C C . HIS A 1 194 ? 5.346 -0.809 -18.224 1.00 93.69 194 HIS A C 1
ATOM 1465 O O . HIS A 1 194 ? 5.111 -0.161 -19.247 1.00 93.69 194 HIS A O 1
ATOM 1471 N N . ARG A 1 195 ? 4.448 -0.885 -17.231 1.00 92.06 195 ARG A N 1
ATOM 1472 C CA . ARG A 1 195 ? 3.103 -0.293 -17.330 1.00 92.06 195 ARG A CA 1
ATOM 1473 C C . ARG A 1 195 ? 3.134 1.216 -17.579 1.00 92.06 195 ARG A C 1
ATOM 1475 O O . ARG A 1 195 ? 2.304 1.713 -18.338 1.00 92.06 195 ARG A O 1
ATOM 1482 N N . LEU A 1 196 ? 4.062 1.953 -16.965 1.00 92.12 196 LEU A N 1
ATOM 1483 C CA . LEU A 1 196 ? 4.204 3.394 -17.190 1.00 92.12 196 LEU A CA 1
ATOM 1484 C C . LEU A 1 196 ? 4.711 3.722 -18.601 1.00 92.12 196 LEU A C 1
ATOM 1486 O O . LEU A 1 196 ? 4.230 4.678 -19.207 1.00 92.12 196 LEU A O 1
ATOM 1490 N N . THR A 1 197 ? 5.622 2.918 -19.157 1.00 93.25 197 THR A N 1
ATOM 1491 C CA . THR A 1 197 ? 6.174 3.151 -20.508 1.00 93.25 197 THR A CA 1
ATOM 1492 C C . THR A 1 197 ? 5.148 2.968 -21.628 1.00 93.25 197 THR A C 1
ATOM 1494 O O . THR A 1 197 ? 5.244 3.625 -22.666 1.00 93.25 197 THR A O 1
ATOM 1497 N N . LEU A 1 198 ? 4.119 2.148 -21.393 1.00 91.06 198 LEU A N 1
ATOM 1498 C CA . LEU A 1 198 ? 2.994 1.955 -22.312 1.00 91.06 198 LEU A CA 1
ATOM 1499 C C . LEU A 1 198 ? 2.004 3.132 -22.317 1.00 91.06 198 LEU A C 1
ATOM 1501 O O . LEU A 1 198 ? 1.140 3.206 -23.190 1.00 91.06 198 LEU A O 1
ATOM 1505 N N . ARG A 1 199 ? 2.103 4.067 -21.363 1.00 88.69 199 ARG A N 1
ATOM 1506 C CA . ARG A 1 199 ? 1.197 5.220 -21.292 1.00 88.69 199 ARG A CA 1
ATOM 1507 C C . ARG A 1 199 ? 1.544 6.267 -22.344 1.00 88.69 199 ARG A C 1
ATOM 1509 O O . ARG A 1 199 ? 2.709 6.525 -22.651 1.00 88.69 199 ARG A O 1
ATOM 1516 N N . ASN A 1 200 ? 0.522 6.970 -22.828 1.00 88.44 200 ASN A N 1
ATOM 1517 C CA . ASN A 1 200 ? 0.691 8.116 -23.719 1.00 88.44 200 ASN A CA 1
ATOM 1518 C C . ASN A 1 200 ? 1.052 9.402 -22.945 1.00 88.44 200 ASN A C 1
ATOM 1520 O O . ASN A 1 200 ? 0.334 10.395 -22.990 1.00 88.44 200 ASN A O 1
ATOM 1524 N N . SER A 1 201 ? 2.142 9.369 -22.174 1.00 92.25 201 SER A N 1
ATOM 1525 C CA . SER A 1 201 ? 2.643 10.514 -21.405 1.00 92.25 201 SER A CA 1
ATOM 1526 C C . SER A 1 201 ? 4.167 10.483 -21.352 1.00 92.25 201 SER A C 1
ATOM 1528 O O . SER A 1 201 ? 4.753 9.483 -20.943 1.00 92.25 201 SER A O 1
ATOM 1530 N N . ALA A 1 202 ? 4.817 11.580 -21.750 1.00 92.06 202 ALA A N 1
ATOM 1531 C CA . ALA A 1 202 ? 6.275 11.697 -21.689 1.00 92.06 202 ALA A CA 1
ATOM 1532 C C . ALA A 1 202 ? 6.793 11.581 -20.246 1.00 92.06 202 ALA A C 1
ATOM 1534 O O . ALA A 1 202 ? 7.775 10.888 -20.004 1.00 92.06 202 ALA A O 1
ATOM 1535 N N . VAL A 1 203 ? 6.084 12.182 -19.283 1.00 91.12 203 VAL A N 1
ATOM 1536 C CA . VAL A 1 203 ? 6.419 12.094 -17.853 1.00 91.12 203 VAL A CA 1
ATOM 1537 C C . VAL A 1 203 ? 6.338 10.647 -17.367 1.00 91.12 203 VAL A C 1
ATOM 1539 O O . VAL A 1 203 ? 7.282 10.157 -16.751 1.00 91.12 203 VAL A O 1
ATOM 1542 N N . ALA A 1 204 ? 5.254 9.936 -17.702 1.00 90.88 204 ALA A N 1
ATOM 1543 C CA . ALA A 1 204 ? 5.101 8.531 -17.328 1.00 90.88 204 ALA A CA 1
ATOM 1544 C C . ALA A 1 204 ? 6.186 7.654 -17.969 1.00 90.88 204 ALA A C 1
ATOM 1546 O O . ALA A 1 204 ? 6.754 6.800 -17.298 1.00 90.88 204 ALA A O 1
ATOM 1547 N N . LYS A 1 205 ? 6.529 7.896 -19.239 1.00 92.25 205 LYS A N 1
ATOM 1548 C CA . LYS A 1 205 ? 7.610 7.175 -19.923 1.00 92.25 205 LYS A CA 1
ATOM 1549 C C . LYS A 1 205 ? 8.959 7.389 -19.247 1.00 92.25 205 LYS A C 1
ATOM 1551 O O . LYS A 1 205 ? 9.637 6.408 -18.965 1.00 92.25 205 LYS A O 1
ATOM 1556 N N . THR A 1 206 ? 9.325 8.633 -18.937 1.00 92.31 206 THR A N 1
ATOM 1557 C CA . THR A 1 206 ? 10.572 8.940 -18.218 1.00 92.31 206 THR A CA 1
ATOM 1558 C C . THR A 1 206 ? 10.610 8.256 -16.855 1.00 92.31 206 THR A C 1
ATOM 1560 O O . THR A 1 206 ? 11.602 7.612 -16.523 1.00 92.31 206 THR A O 1
ATOM 1563 N N . GLN A 1 207 ? 9.514 8.323 -16.093 1.00 92.44 207 GLN A N 1
ATOM 1564 C CA . GLN A 1 207 ? 9.409 7.630 -14.809 1.00 92.44 207 GLN A CA 1
ATOM 1565 C C . GLN A 1 207 ? 9.552 6.110 -14.977 1.00 92.44 207 GLN A C 1
ATOM 1567 O O . GLN A 1 207 ? 10.307 5.477 -14.244 1.00 92.44 207 GLN A O 1
ATOM 1572 N N . GLY A 1 208 ? 8.869 5.523 -15.960 1.00 93.38 208 GLY A N 1
ATOM 1573 C CA . GLY A 1 208 ? 8.922 4.090 -16.225 1.00 93.38 208 GLY A CA 1
ATOM 1574 C C . GLY A 1 208 ? 10.316 3.603 -16.622 1.00 93.38 208 GLY A C 1
ATOM 1575 O O . GLY A 1 208 ? 10.759 2.571 -16.123 1.00 93.38 208 GLY A O 1
ATOM 1576 N N . LEU A 1 209 ? 11.042 4.373 -17.439 1.00 94.12 209 LEU A N 1
ATOM 1577 C CA . LEU A 1 209 ? 12.443 4.097 -17.769 1.00 94.12 209 LEU A CA 1
ATOM 1578 C C . LEU A 1 209 ? 13.343 4.140 -16.527 1.00 94.12 209 LEU A C 1
ATOM 1580 O O . LEU A 1 209 ? 14.194 3.267 -16.376 1.00 94.12 209 LEU A O 1
ATOM 1584 N N . GLY A 1 210 ? 13.127 5.103 -15.624 1.00 94.00 210 GLY A N 1
ATOM 1585 C CA . GLY A 1 210 ? 13.833 5.169 -14.342 1.00 94.00 210 GLY A CA 1
ATOM 1586 C C . GLY A 1 210 ? 13.599 3.922 -13.484 1.00 94.00 210 GLY A C 1
ATOM 1587 O O . GLY A 1 210 ? 14.556 3.310 -13.022 1.00 94.00 210 GLY A O 1
ATOM 1588 N N . LEU A 1 211 ? 12.344 3.476 -13.344 1.00 95.69 211 LEU A N 1
ATOM 1589 C CA . LEU A 1 211 ? 12.013 2.258 -12.588 1.00 95.69 211 LEU A CA 1
ATOM 1590 C C . LEU A 1 211 ? 12.657 1.000 -13.194 1.00 95.69 211 LEU A C 1
ATOM 1592 O O . LEU A 1 211 ? 13.192 0.170 -12.460 1.00 95.69 211 LEU A O 1
ATOM 1596 N N . LEU A 1 212 ? 12.649 0.866 -14.525 1.00 95.75 212 LEU A N 1
ATOM 1597 C CA . LEU A 1 212 ? 13.303 -0.248 -15.220 1.00 95.75 212 LEU A CA 1
ATOM 1598 C C . LEU A 1 212 ? 14.829 -0.225 -15.039 1.00 95.75 212 LEU A C 1
ATOM 1600 O O . LEU A 1 212 ? 15.439 -1.275 -14.838 1.00 95.75 212 LEU A O 1
ATOM 1604 N N . ALA A 1 213 ? 15.446 0.959 -15.061 1.00 95.31 213 ALA A N 1
ATOM 1605 C CA . ALA A 1 213 ? 16.872 1.121 -14.785 1.00 95.31 213 ALA A CA 1
ATOM 1606 C C . ALA A 1 213 ? 17.223 0.726 -13.3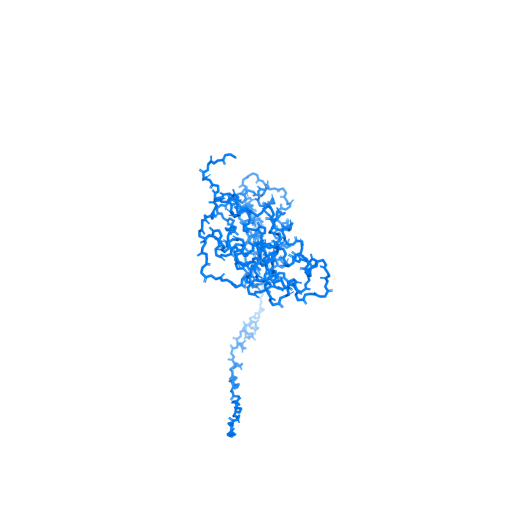47 1.00 95.31 213 ALA A C 1
ATOM 1608 O O . ALA A 1 213 ? 18.185 -0.012 -13.130 1.00 95.31 213 ALA A O 1
ATOM 1609 N N . THR A 1 214 ? 16.408 1.138 -12.371 1.00 95.88 214 THR A N 1
ATOM 1610 C CA . THR A 1 214 ? 16.548 0.714 -10.972 1.00 95.88 214 THR A CA 1
ATOM 1611 C C . THR A 1 214 ? 16.416 -0.801 -10.837 1.00 95.88 214 THR A C 1
ATOM 1613 O O . THR A 1 214 ? 17.261 -1.432 -10.204 1.00 95.88 214 THR A O 1
ATOM 1616 N N . ALA A 1 215 ? 15.419 -1.415 -11.484 1.00 95.75 215 ALA A N 1
ATOM 1617 C CA . ALA A 1 215 ? 15.253 -2.868 -11.485 1.00 95.75 215 ALA A CA 1
ATOM 1618 C C . ALA A 1 215 ? 16.491 -3.582 -12.062 1.00 95.75 215 ALA A C 1
ATOM 1620 O O . ALA A 1 215 ? 16.993 -4.528 -11.456 1.00 95.75 215 ALA A O 1
ATOM 1621 N N . HIS A 1 216 ? 17.040 -3.098 -13.182 1.00 94.88 216 HIS A N 1
ATOM 1622 C CA . HIS A 1 216 ? 18.271 -3.644 -13.761 1.00 94.88 216 HIS A CA 1
ATOM 1623 C C . HIS A 1 216 ? 19.476 -3.502 -12.816 1.00 94.88 216 HIS A C 1
ATOM 1625 O O . HIS A 1 216 ? 20.240 -4.453 -12.641 1.00 94.88 216 HIS A O 1
ATOM 1631 N N . ALA A 1 217 ? 19.634 -2.345 -12.167 1.00 93.75 217 ALA A N 1
ATOM 1632 C CA . ALA A 1 217 ? 20.703 -2.119 -11.198 1.00 93.75 217 ALA A CA 1
ATOM 1633 C C . ALA A 1 217 ? 20.605 -3.077 -9.996 1.00 93.75 217 ALA A C 1
ATOM 1635 O O . ALA A 1 217 ? 21.622 -3.623 -9.564 1.00 93.75 217 ALA A O 1
ATOM 1636 N N . ILE A 1 218 ? 19.392 -3.336 -9.496 1.00 93.44 218 ILE A N 1
ATOM 1637 C CA . ILE A 1 218 ? 19.143 -4.306 -8.420 1.00 93.44 218 ILE A CA 1
ATOM 1638 C C . ILE A 1 218 ? 19.497 -5.719 -8.882 1.00 93.44 218 ILE A C 1
ATOM 1640 O O . ILE A 1 218 ? 20.244 -6.409 -8.189 1.00 93.44 218 ILE A O 1
ATOM 1644 N N . ALA A 1 219 ? 19.020 -6.128 -10.062 1.00 93.19 219 ALA A N 1
ATOM 1645 C CA . ALA A 1 219 ? 19.309 -7.448 -10.615 1.00 93.19 219 ALA A CA 1
ATOM 1646 C C . ALA A 1 219 ? 20.819 -7.697 -10.715 1.00 93.19 219 ALA A C 1
ATOM 1648 O O . ALA A 1 219 ? 21.303 -8.735 -10.277 1.00 93.19 219 ALA A O 1
ATOM 1649 N N . ARG A 1 220 ? 21.581 -6.702 -11.187 1.00 92.00 220 ARG A N 1
ATOM 1650 C CA . ARG A 1 220 ? 23.046 -6.772 -11.242 1.00 92.00 220 ARG A CA 1
ATOM 1651 C C . ARG A 1 220 ? 23.711 -6.810 -9.870 1.00 92.00 220 ARG A C 1
ATOM 1653 O O . ARG A 1 220 ? 24.680 -7.540 -9.693 1.00 92.00 220 ARG A O 1
ATOM 1660 N N . ARG A 1 221 ? 23.245 -5.998 -8.917 1.00 91.88 221 ARG A N 1
ATOM 1661 C CA . ARG A 1 221 ? 23.835 -5.919 -7.571 1.00 91.88 221 ARG A CA 1
ATOM 1662 C C . ARG A 1 221 ? 23.697 -7.232 -6.805 1.00 91.88 221 ARG A C 1
ATOM 1664 O O . ARG A 1 221 ? 24.598 -7.579 -6.049 1.00 91.88 221 ARG A O 1
ATOM 1671 N N . TYR A 1 222 ? 22.573 -7.916 -6.984 1.00 91.31 222 TYR A N 1
ATOM 1672 C CA . TYR A 1 222 ? 22.220 -9.126 -6.243 1.00 91.31 222 TYR A CA 1
ATOM 1673 C C . TYR A 1 222 ? 22.339 -10.412 -7.069 1.00 91.31 222 TYR A C 1
ATOM 1675 O O . TYR A 1 222 ? 21.897 -11.456 -6.606 1.00 91.31 222 TYR A O 1
ATOM 1683 N N . ASP A 1 223 ? 22.932 -10.334 -8.265 1.00 90.50 223 ASP A N 1
ATOM 1684 C CA . ASP A 1 223 ? 23.091 -11.454 -9.203 1.00 90.50 223 ASP A CA 1
ATOM 1685 C C . ASP A 1 223 ? 21.784 -12.234 -9.442 1.00 90.50 223 ASP A C 1
ATOM 1687 O O . ASP A 1 223 ? 21.749 -13.466 -9.498 1.00 90.50 223 ASP A O 1
ATOM 1691 N N . LEU A 1 224 ? 20.671 -11.500 -9.570 1.00 89.50 224 LEU A N 1
ATOM 1692 C CA . LEU A 1 224 ? 19.409 -12.107 -9.972 1.00 89.50 224 LEU A CA 1
ATOM 1693 C C . LEU A 1 224 ? 19.607 -12.640 -11.394 1.00 89.50 224 LEU A C 1
ATOM 1695 O O . LEU A 1 224 ? 19.953 -11.874 -12.294 1.00 89.50 224 LEU A O 1
ATOM 1699 N N . GLN A 1 225 ? 19.374 -13.937 -11.603 1.00 76.44 225 GLN A N 1
ATOM 1700 C CA . GLN A 1 225 ? 19.580 -14.657 -12.873 1.00 76.44 225 GLN A CA 1
ATOM 1701 C C . GLN A 1 225 ? 18.559 -14.255 -13.966 1.00 76.44 225 GLN A C 1
ATOM 1703 O O . GLN A 1 225 ? 18.055 -15.084 -14.722 1.00 76.44 225 GLN A O 1
ATOM 1708 N N . THR A 1 226 ? 18.190 -12.975 -14.032 1.00 73.75 226 THR A N 1
ATOM 1709 C CA . THR A 1 226 ? 17.112 -12.430 -14.850 1.00 73.75 226 THR A CA 1
ATOM 1710 C C . THR A 1 226 ? 17.563 -11.112 -15.495 1.00 73.75 226 THR A C 1
ATOM 1712 O O . THR A 1 226 ? 17.441 -10.048 -14.890 1.00 73.75 226 THR A O 1
ATOM 1715 N N . ASP A 1 227 ? 18.009 -11.132 -16.758 1.00 79.81 227 ASP A N 1
ATOM 1716 C CA . ASP A 1 227 ? 18.316 -9.900 -17.527 1.00 79.81 227 ASP A CA 1
ATOM 1717 C C . ASP A 1 227 ? 17.052 -9.252 -18.135 1.00 79.81 227 ASP A C 1
ATOM 1719 O O . ASP A 1 227 ? 17.055 -8.618 -19.196 1.00 79.81 227 ASP A O 1
ATOM 1723 N N . VAL A 1 228 ? 15.908 -9.464 -17.483 1.00 86.25 228 VAL A N 1
ATOM 1724 C CA . VAL A 1 228 ? 14.605 -9.157 -18.071 1.00 86.25 228 VAL A CA 1
ATOM 1725 C C . VAL A 1 228 ? 14.342 -7.651 -18.060 1.00 86.25 228 VAL A C 1
ATOM 1727 O O . VAL A 1 228 ? 13.832 -7.123 -19.040 1.00 86.25 228 VAL A O 1
ATOM 1730 N N . ALA A 1 229 ? 14.801 -6.926 -17.034 1.00 86.62 229 ALA A N 1
ATOM 1731 C CA . ALA A 1 229 ? 14.717 -5.465 -17.009 1.00 86.62 229 ALA A CA 1
ATOM 1732 C C . ALA A 1 229 ? 15.543 -4.799 -18.133 1.00 86.62 229 ALA A C 1
ATOM 1734 O O . ALA A 1 229 ? 15.079 -3.842 -18.750 1.00 86.62 229 ALA A O 1
ATOM 1735 N N . CYS A 1 230 ? 16.736 -5.318 -18.461 1.00 89.75 230 CYS A N 1
ATOM 1736 C CA . CYS A 1 230 ? 17.512 -4.806 -19.598 1.00 89.75 230 CYS A CA 1
ATOM 1737 C C . CYS A 1 230 ? 16.877 -5.187 -20.940 1.00 89.75 230 CYS A C 1
ATOM 1739 O O . CYS A 1 230 ? 16.893 -4.398 -21.883 1.00 89.75 230 CYS A O 1
ATOM 1741 N N . THR A 1 231 ? 16.267 -6.371 -21.024 1.00 91.31 231 THR A N 1
ATOM 1742 C CA . THR A 1 231 ? 15.475 -6.771 -22.195 1.00 91.31 231 THR A CA 1
ATOM 1743 C C . THR A 1 231 ? 14.311 -5.803 -22.429 1.00 91.31 231 THR A C 1
ATOM 1745 O O . THR A 1 231 ? 14.135 -5.326 -23.551 1.00 91.31 231 THR A O 1
ATOM 1748 N N . ASP A 1 232 ? 13.584 -5.435 -21.370 1.00 90.88 232 ASP A N 1
ATOM 1749 C CA . ASP A 1 232 ? 12.490 -4.461 -21.433 1.00 90.88 232 ASP A CA 1
ATOM 1750 C C . ASP A 1 232 ? 12.999 -3.065 -21.853 1.00 90.88 232 ASP A C 1
ATOM 1752 O O . ASP A 1 232 ? 12.407 -2.422 -22.720 1.00 90.88 232 ASP A O 1
ATOM 1756 N N . LEU A 1 233 ? 14.140 -2.609 -21.318 1.00 91.88 233 LEU A N 1
ATOM 1757 C CA . LEU A 1 233 ? 14.783 -1.346 -21.719 1.00 91.88 233 LEU A CA 1
ATOM 1758 C C . LEU A 1 233 ? 15.199 -1.339 -23.200 1.00 91.88 233 LEU A C 1
ATOM 1760 O O . LEU A 1 233 ? 14.939 -0.367 -23.914 1.00 91.88 233 LEU A O 1
ATOM 1764 N N . ARG A 1 234 ? 15.803 -2.427 -23.693 1.00 92.94 234 ARG A N 1
ATOM 1765 C CA . ARG A 1 234 ? 16.192 -2.566 -25.107 1.00 92.94 234 ARG A CA 1
ATOM 1766 C C . ARG A 1 234 ? 14.985 -2.542 -26.036 1.00 92.94 234 ARG A C 1
ATOM 1768 O O . ARG A 1 234 ? 15.047 -1.895 -27.080 1.00 92.94 234 ARG A O 1
ATOM 1775 N N . ALA A 1 235 ? 13.878 -3.177 -25.646 1.00 91.25 235 ALA A N 1
ATOM 1776 C CA . ALA A 1 235 ? 12.622 -3.127 -26.397 1.00 91.25 235 ALA A CA 1
ATOM 1777 C C . ALA A 1 235 ? 12.057 -1.696 -26.513 1.00 91.25 235 ALA A C 1
ATOM 1779 O O . ALA A 1 235 ? 11.355 -1.382 -27.471 1.00 91.25 235 ALA A O 1
ATOM 1780 N N . LEU A 1 236 ? 12.414 -0.814 -25.576 1.00 90.06 236 LEU A N 1
ATOM 1781 C CA . LEU A 1 236 ? 12.064 0.609 -25.575 1.00 90.06 236 LEU A CA 1
ATOM 1782 C C . LEU A 1 236 ? 13.111 1.500 -26.271 1.00 90.06 236 LEU A C 1
ATOM 1784 O O . LEU A 1 236 ? 13.001 2.725 -26.226 1.00 90.06 236 LEU A O 1
ATOM 1788 N N . GLY A 1 237 ? 14.118 0.911 -26.927 1.00 91.25 237 GLY A N 1
ATOM 1789 C CA . GLY A 1 237 ? 15.146 1.632 -27.684 1.00 91.25 237 GLY A CA 1
ATOM 1790 C C . GLY A 1 237 ? 16.381 2.044 -26.875 1.00 91.25 237 GLY A C 1
ATOM 1791 O O . GLY A 1 237 ? 17.234 2.767 -27.391 1.00 91.25 237 GLY A O 1
ATOM 1792 N N . VAL A 1 238 ? 16.522 1.585 -25.628 1.00 89.56 238 VAL A N 1
ATOM 1793 C CA . VAL A 1 238 ? 17.730 1.821 -24.825 1.00 89.56 238 VAL A CA 1
ATOM 1794 C C . VAL A 1 238 ? 18.794 0.784 -25.193 1.00 89.56 238 VAL A C 1
ATOM 1796 O O . VAL A 1 238 ? 18.740 -0.363 -24.761 1.00 89.56 238 VAL A O 1
ATOM 1799 N N . ALA A 1 239 ? 19.779 1.183 -26.001 1.00 84.06 239 ALA A N 1
ATOM 1800 C CA . ALA A 1 239 ? 20.838 0.280 -26.466 1.00 84.06 239 ALA A CA 1
ATOM 1801 C C . ALA A 1 239 ? 21.776 -0.191 -25.335 1.00 84.06 239 ALA A C 1
ATOM 1803 O O . ALA A 1 239 ? 22.219 -1.340 -25.328 1.00 84.06 239 ALA A O 1
ATOM 1804 N N . ASP A 1 240 ? 22.058 0.692 -24.374 1.00 86.56 240 ASP A N 1
ATOM 1805 C CA . ASP A 1 240 ? 22.954 0.443 -23.245 1.00 86.56 240 ASP A CA 1
ATOM 1806 C C . ASP A 1 240 ? 22.206 0.652 -21.922 1.00 86.56 240 ASP A C 1
ATOM 1808 O O . ASP A 1 240 ? 22.026 1.781 -21.461 1.00 86.56 240 ASP A O 1
ATOM 1812 N N . CYS A 1 241 ? 21.777 -0.455 -21.312 1.00 86.06 241 CYS A N 1
ATOM 1813 C CA . CYS A 1 241 ? 21.029 -0.474 -20.053 1.00 86.06 241 CYS A CA 1
ATOM 1814 C C . CYS A 1 241 ? 21.812 0.120 -18.872 1.00 86.06 241 CYS A C 1
ATOM 1816 O O . CYS A 1 241 ? 21.208 0.473 -17.865 1.00 86.06 241 CYS A O 1
ATOM 1818 N N . SER A 1 242 ? 23.141 0.255 -18.984 1.00 81.38 242 SER A N 1
ATOM 1819 C CA . SER A 1 242 ? 23.974 0.866 -17.943 1.00 81.38 242 SER A CA 1
ATOM 1820 C C . SER A 1 242 ? 23.983 2.398 -17.980 1.00 81.38 242 SER A C 1
ATOM 1822 O O . SER A 1 242 ? 24.421 3.027 -17.019 1.00 81.38 242 SER A O 1
ATOM 1824 N N . ARG A 1 243 ? 23.489 3.010 -19.068 1.00 80.38 243 ARG A N 1
ATOM 1825 C CA . ARG A 1 243 ? 23.420 4.475 -19.223 1.00 80.38 243 ARG A CA 1
ATOM 1826 C C . ARG A 1 243 ? 22.141 5.091 -18.684 1.00 80.38 243 ARG A C 1
ATOM 1828 O O . ARG A 1 243 ? 22.088 6.307 -18.515 1.00 80.38 243 ARG A O 1
ATOM 1835 N N . THR A 1 244 ? 21.103 4.294 -18.455 1.00 81.31 244 THR A N 1
ATOM 1836 C CA . THR A 1 244 ? 19.890 4.800 -17.816 1.00 81.31 244 THR A CA 1
ATOM 1837 C C . THR A 1 244 ? 20.153 4.953 -16.326 1.00 81.31 244 THR A C 1
ATOM 1839 O O . THR A 1 244 ? 20.648 4.034 -15.678 1.00 81.31 244 THR A O 1
ATOM 1842 N N . VAL A 1 245 ? 19.858 6.137 -15.796 1.00 87.00 245 VAL A N 1
ATOM 1843 C CA . VAL A 1 245 ? 20.154 6.476 -14.404 1.00 87.00 245 VAL A CA 1
ATOM 1844 C C . VAL A 1 245 ? 19.113 5.797 -13.505 1.00 87.00 245 VAL A C 1
ATOM 1846 O O . VAL A 1 245 ? 17.924 6.082 -13.671 1.00 87.00 245 VAL A O 1
ATOM 1849 N N . PRO A 1 246 ? 19.518 4.887 -12.598 1.00 89.81 246 PRO A N 1
ATOM 1850 C CA . PRO A 1 246 ? 18.609 4.329 -11.605 1.00 89.81 246 PRO A CA 1
ATOM 1851 C C . PRO A 1 246 ? 18.207 5.406 -10.591 1.00 89.81 246 PRO A C 1
ATOM 1853 O O . PRO A 1 246 ? 18.872 6.433 -10.465 1.00 89.81 246 PRO A O 1
ATOM 1856 N N . ASP A 1 247 ? 17.139 5.149 -9.843 1.00 89.12 247 ASP A N 1
ATOM 1857 C CA . ASP A 1 247 ? 16.747 5.971 -8.697 1.00 89.12 247 ASP A CA 1
ATOM 1858 C C . ASP A 1 247 ? 17.910 6.027 -7.679 1.00 89.12 247 ASP A C 1
ATOM 1860 O O . ASP A 1 247 ? 18.278 4.982 -7.128 1.00 89.12 247 ASP A O 1
ATOM 1864 N N . PRO A 1 248 ? 18.523 7.207 -7.444 1.00 85.62 248 PRO A N 1
ATOM 1865 C CA . PRO A 1 248 ? 19.639 7.339 -6.509 1.00 85.62 248 PRO A CA 1
ATOM 1866 C C . PRO A 1 248 ? 19.215 7.090 -5.057 1.00 85.62 248 PRO A C 1
ATOM 1868 O O . PRO A 1 248 ? 20.059 6.731 -4.236 1.00 85.62 248 PRO A O 1
ATOM 1871 N N . ASP A 1 249 ? 17.922 7.231 -4.759 1.00 87.56 249 ASP A N 1
ATOM 1872 C CA . ASP A 1 249 ? 17.346 7.047 -3.431 1.00 87.56 249 ASP A CA 1
ATOM 1873 C C . ASP A 1 249 ? 16.781 5.629 -3.241 1.00 87.56 249 ASP A C 1
ATOM 1875 O O . ASP A 1 249 ? 16.015 5.377 -2.307 1.00 87.56 249 ASP A O 1
ATOM 1879 N N . GLU A 1 250 ? 17.121 4.680 -4.122 1.00 91.62 250 GLU A N 1
ATOM 1880 C CA . GLU A 1 250 ? 16.695 3.287 -3.994 1.00 91.62 250 GLU A CA 1
ATOM 1881 C C . GLU A 1 250 ? 17.405 2.608 -2.805 1.00 91.62 250 GLU A C 1
ATOM 1883 O O . GLU A 1 250 ? 18.602 2.294 -2.880 1.00 91.62 250 GLU A O 1
ATOM 1888 N N . PRO A 1 251 ? 16.685 2.295 -1.708 1.00 86.31 251 PRO A N 1
ATOM 1889 C CA . PRO A 1 251 ? 17.315 1.801 -0.487 1.00 86.31 251 PRO A CA 1
ATOM 1890 C C . PRO A 1 251 ? 17.933 0.407 -0.650 1.00 86.31 251 PRO A C 1
ATOM 1892 O O . PRO A 1 251 ? 18.884 0.072 0.058 1.00 86.31 251 PRO A O 1
ATOM 1895 N N . THR A 1 252 ? 17.445 -0.410 -1.590 1.00 88.50 252 THR A N 1
ATOM 1896 C CA . THR A 1 252 ? 18.037 -1.732 -1.854 1.00 88.50 252 THR A CA 1
ATOM 1897 C C . THR A 1 252 ? 19.401 -1.639 -2.546 1.00 88.50 252 THR A C 1
ATOM 1899 O O . THR A 1 252 ? 20.262 -2.494 -2.332 1.00 88.50 252 THR A O 1
ATOM 1902 N N . LEU A 1 253 ? 19.675 -0.563 -3.293 1.00 88.56 253 LEU A N 1
ATOM 1903 C CA . LEU A 1 253 ? 20.988 -0.337 -3.909 1.00 88.56 253 LEU A CA 1
ATOM 1904 C C . LEU A 1 253 ? 22.052 0.093 -2.890 1.00 88.56 253 LEU A C 1
ATOM 1906 O O . LEU A 1 253 ? 23.230 -0.214 -3.080 1.00 88.56 253 LEU A O 1
ATOM 1910 N N . ALA A 1 254 ? 21.655 0.707 -1.772 1.00 83.81 254 ALA A N 1
ATOM 1911 C CA . ALA A 1 254 ? 22.556 1.018 -0.660 1.00 83.81 254 ALA A CA 1
ATOM 1912 C C . ALA A 1 254 ? 22.970 -0.234 0.149 1.00 83.81 254 ALA A C 1
ATOM 1914 O O . ALA A 1 254 ? 24.002 -0.233 0.819 1.00 83.81 254 ALA A O 1
ATOM 1915 N N . GLY A 1 255 ? 22.228 -1.342 0.025 1.00 69.56 255 GLY A N 1
ATOM 1916 C CA . GLY A 1 255 ? 22.419 -2.575 0.797 1.00 69.56 255 GLY A CA 1
ATOM 1917 C C . GLY A 1 255 ? 21.553 -2.642 2.065 1.00 69.56 255 GLY A C 1
ATOM 1918 O O . GLY A 1 255 ? 20.970 -1.639 2.477 1.00 69.56 255 GLY A O 1
ATOM 1919 N N . PRO A 1 256 ? 21.424 -3.831 2.683 1.00 63.41 256 PRO A N 1
ATOM 1920 C CA . PRO A 1 256 ? 20.603 -4.000 3.877 1.00 63.41 256 PRO A CA 1
ATOM 1921 C C . PRO A 1 256 ? 21.186 -3.195 5.042 1.00 63.41 256 PRO A C 1
ATOM 1923 O O . PRO A 1 256 ? 22.375 -3.304 5.354 1.00 63.41 256 PRO A O 1
ATOM 1926 N N . ARG A 1 257 ? 20.344 -2.404 5.716 1.00 60.00 257 ARG A N 1
ATOM 1927 C CA . ARG A 1 257 ? 20.719 -1.808 7.003 1.00 60.00 257 ARG A CA 1
ATOM 1928 C C . ARG A 1 257 ? 20.901 -2.938 8.016 1.00 60.00 257 ARG A C 1
ATOM 1930 O O . ARG A 1 257 ? 20.075 -3.845 8.095 1.00 60.00 257 ARG A O 1
ATOM 1937 N N . ARG A 1 258 ? 21.993 -2.909 8.787 1.00 54.38 258 ARG A N 1
ATOM 1938 C CA . ARG A 1 258 ? 22.153 -3.822 9.928 1.00 54.38 258 ARG A CA 1
ATOM 1939 C C . ARG A 1 258 ? 21.030 -3.528 10.922 1.00 54.38 258 ARG A C 1
ATOM 1941 O O . ARG A 1 258 ? 20.827 -2.364 11.264 1.00 54.38 258 ARG A O 1
ATOM 1948 N N . ALA A 1 259 ? 20.322 -4.562 11.377 1.00 48.03 259 ALA A N 1
ATOM 1949 C CA . ALA A 1 259 ? 19.329 -4.421 12.437 1.00 48.03 259 ALA A CA 1
ATOM 1950 C C . ALA A 1 259 ? 19.980 -3.726 13.650 1.00 48.03 259 ALA A C 1
ATOM 1952 O O . ALA A 1 259 ? 20.993 -4.206 14.159 1.00 48.03 259 ALA A O 1
ATOM 1953 N N . GLY A 1 260 ? 19.442 -2.573 14.059 1.00 47.56 260 GLY A N 1
ATOM 1954 C CA . GLY A 1 260 ? 19.954 -1.784 15.186 1.00 47.56 260 GLY A CA 1
ATOM 1955 C C . GLY A 1 260 ? 20.937 -0.653 14.850 1.00 47.56 260 GLY A C 1
ATOM 1956 O O . GLY A 1 260 ? 21.510 -0.081 15.773 1.00 47.56 260 GLY A O 1
ATOM 1957 N N . ALA A 1 261 ? 21.150 -0.306 13.576 1.00 39.81 261 ALA A N 1
ATOM 1958 C CA . ALA A 1 261 ? 21.783 0.973 13.241 1.00 39.81 261 ALA A CA 1
ATOM 1959 C C . ALA A 1 261 ? 20.748 2.115 13.389 1.00 39.81 261 ALA A C 1
ATOM 1961 O O . ALA A 1 261 ? 19.657 1.966 12.832 1.00 39.81 261 ALA A O 1
ATOM 1962 N N . PRO A 1 262 ? 21.053 3.186 14.152 1.00 45.41 262 PRO A N 1
ATOM 1963 C CA . PRO A 1 262 ? 20.141 4.312 14.376 1.00 45.41 262 PRO A CA 1
ATOM 1964 C C . PRO A 1 262 ? 19.773 5.050 13.083 1.00 45.41 262 PRO A C 1
ATOM 1966 O O . PRO A 1 262 ? 20.595 5.050 12.134 1.00 45.41 262 PRO A O 1
#

Secondary structure (DSSP, 8-state):
------PPP-------------SSSSSS-----------------------TTHHHHHHHHHHHHHHHTT-HHHHHHHHHHHHTSPPPGGGHHHHHHHHHHHHHHHHHHHHH--TT-HHHHHHHHHHHHHHHHHHHHTT--GGGSPPHHHHHHHHHHTT-HHHHHHHHHHHHHTTS--GGGHHHHHHHHHHHHHHHHTSS-HHHHHHHHHHHHHHHHHHHHTT-S-THHHHHHHHTT-S-TTSSPP-TT-HHHH-PPPTT--

Mean predicted aligned error: 12.92 Å

Solvent-accessible surface area (backbone atoms only — not comparable to full-atom values): 15731 Å² total; per-residue (Å²): 138,90,82,82,87,79,89,90,76,86,84,89,83,90,82,81,93,80,90,86,90,83,84,89,83,86,85,86,88,83,81,89,88,83,86,89,76,88,80,68,88,68,72,73,76,72,74,70,74,68,59,95,42,49,68,43,46,53,47,35,55,50,30,52,57,26,48,78,70,67,37,52,72,60,20,47,53,53,35,51,61,59,72,71,48,92,72,59,80,95,29,53,65,41,50,37,55,30,43,50,51,36,50,55,48,54,53,51,52,60,63,64,54,67,57,88,41,65,68,56,38,68,42,41,43,60,51,49,54,51,50,54,56,48,34,56,77,54,64,51,56,74,89,79,45,82,53,38,55,61,49,12,52,54,24,46,79,52,57,30,51,56,31,15,51,50,26,38,53,52,22,45,73,74,52,77,40,60,79,84,45,49,65,57,51,33,51,52,30,31,54,48,10,54,58,27,49,74,44,100,39,73,68,42,27,54,53,10,51,28,30,21,20,32,20,34,54,46,24,65,75,68,65,48,98,55,70,55,35,44,50,55,40,41,76,72,69,39,89,54,62,84,72,47,66,43,60,89,83,43,61,75,77,77,45,82,74,63,86,88,68,133

Nearest PDB structures (foldseek):
  3sf4-assembly1_A  TM=4.485E-01  e=3.121E+00  Homo sapiens
  6hc2-assembly4_S  TM=3.629E-01  e=4.949E+00  Homo sapiens
  8a5y-assembly1_T  TM=2.473E-01  e=6.526E+00  Saccharomyces cerevisiae

Foldseek 3Di:
DDDDDDDDDDDDDDDDDDDDPPDPDPDPDDDDDDDDDDDDPPPDPPPPPCPLQNLLQVLLVVLVVCVVVVVLVVSLVSLVVVQVDDHDPVNLVSLLSSLLSNLVSQLVVLLVDAQVPPVSLVCSLVSNVVSVVVCVVSVPDPVSHDQLCNQLVSCVVRVSLVSNVNSLVVCQVQVVDAPVCLVVLLVSLQVCLLVQCPDPDPVSPLSSLQSLLQSCLSCVVSVPVPNPSVVSVVVVVNPDSPPRHHDPPPVVNVHGDDNPDD

Sequence (262 aa):
MIVSRRPVVLSLAAFGVTGLALLILISMLTGLNGDPLLIDRAAQPRSAAAAPCGDLTARTEKVSDLLTRGQLTAALAEANDGLTRPTAPDCAEAHLALARLWYAADLDDLLATQVDDEALGRQAPMRWVSIERRADQLGVPTEERRPKMTLAETAYDRGLWQLADAAFRDAWAVGQIGVGGVEFRHALLRNWGHRLTLRNSAVAKTQGLGLLATAHAIARRYDLQTDVACTDLRALGVADCSRTVPDPDEPTLAGPRRAGAP

Radius of gyration: 28.99 Å; Cα contacts (8 Å, |Δi|>4): 250; chains: 1; bounding box: 86×40×84 Å

pLDDT: mean 80.58, std 20.86, range [32.94, 97.88]